Protein AF-F9W272-F1 (afdb_monomer_lite)

pLDDT: mean 87.94, std 14.29, range [34.31, 98.75]

Structure (mmCIF, N/CA/C/O backbone):
data_AF-F9W272-F1
#
_entry.id   AF-F9W272-F1
#
loop_
_atom_site.group_PDB
_atom_site.id
_atom_site.type_symbol
_atom_site.label_atom_id
_atom_site.label_alt_id
_atom_site.label_comp_id
_atom_site.label_asym_id
_atom_site.label_entity_id
_atom_site.label_seq_id
_atom_site.pdbx_PDB_ins_code
_atom_site.Cartn_x
_atom_site.Cartn_y
_atom_site.Cartn_z
_atom_site.occupancy
_atom_site.B_iso_or_equiv
_atom_site.auth_seq_id
_atom_site.auth_comp_id
_atom_site.auth_asym_id
_atom_site.auth_atom_id
_atom_site.pdbx_PDB_model_num
ATOM 1 N N . MET A 1 1 ? 8.371 11.445 -7.265 1.00 34.31 1 MET A N 1
ATOM 2 C CA . MET A 1 1 ? 8.302 12.736 -7.991 1.00 34.31 1 MET A CA 1
ATOM 3 C C . MET A 1 1 ? 8.220 12.412 -9.479 1.00 34.31 1 MET A C 1
ATOM 5 O O . MET A 1 1 ? 9.183 11.875 -10.012 1.00 34.31 1 MET A O 1
ATOM 9 N N . PHE A 1 2 ? 7.056 12.592 -10.111 1.00 38.31 2 PHE A N 1
ATOM 10 C CA . PHE A 1 2 ? 6.838 12.200 -11.509 1.00 38.31 2 PHE A CA 1
ATOM 11 C C . PHE A 1 2 ? 7.696 13.051 -12.452 1.00 38.31 2 PHE A C 1
ATOM 13 O O . PHE A 1 2 ? 7.705 14.276 -12.367 1.00 38.31 2 PHE A O 1
ATOM 20 N N . ARG A 1 3 ? 8.431 12.399 -13.356 1.00 45.31 3 ARG A N 1
ATOM 21 C CA . ARG A 1 3 ? 9.342 13.025 -14.328 1.00 45.31 3 ARG A CA 1
ATOM 22 C C . ARG A 1 3 ? 8.606 13.556 -15.571 1.00 45.31 3 ARG A C 1
ATOM 24 O O . ARG A 1 3 ? 9.087 13.394 -16.686 1.00 45.31 3 ARG A O 1
ATOM 31 N N . GLY A 1 4 ? 7.446 14.194 -15.391 1.00 47.47 4 GLY A N 1
ATOM 32 C CA . GLY A 1 4 ? 6.585 14.651 -16.495 1.00 47.47 4 GLY A CA 1
ATOM 33 C C . GLY A 1 4 ? 7.282 15.590 -17.490 1.00 47.47 4 GLY A C 1
ATOM 34 O O . GLY A 1 4 ? 7.096 15.458 -18.698 1.00 47.47 4 GLY A O 1
ATOM 35 N N . ARG A 1 5 ? 8.197 16.444 -17.006 1.00 52.75 5 ARG A N 1
ATOM 36 C CA . ARG A 1 5 ? 8.919 17.430 -17.834 1.00 52.75 5 ARG A CA 1
ATOM 37 C C . ARG A 1 5 ? 9.742 16.820 -18.969 1.00 52.75 5 ARG A C 1
ATOM 39 O O . ARG A 1 5 ? 9.912 17.459 -20.000 1.00 52.75 5 ARG A O 1
ATOM 46 N N . HIS A 1 6 ? 10.241 15.593 -18.809 1.00 52.00 6 HIS A N 1
ATOM 47 C CA . HIS A 1 6 ? 11.010 14.924 -19.864 1.00 52.00 6 HIS A CA 1
ATOM 48 C C . HIS A 1 6 ? 10.147 14.455 -21.043 1.00 52.00 6 HIS A C 1
ATOM 50 O O . HIS A 1 6 ? 10.686 14.205 -22.116 1.00 52.00 6 HIS A O 1
ATOM 56 N N . TYR A 1 7 ? 8.827 14.388 -20.862 1.00 49.00 7 TYR A N 1
ATOM 57 C CA . TYR A 1 7 ? 7.860 13.985 -21.885 1.00 49.00 7 TYR A CA 1
ATOM 58 C C . TYR A 1 7 ? 7.029 15.165 -22.400 1.00 49.00 7 TYR A C 1
ATOM 60 O O . TYR A 1 7 ? 6.040 14.964 -23.093 1.00 49.00 7 TYR A O 1
ATOM 68 N N . GLY A 1 8 ? 7.408 16.402 -22.055 1.00 46.78 8 GLY A N 1
ATOM 69 C CA . GLY A 1 8 ? 6.640 17.592 -22.429 1.00 46.78 8 GLY A CA 1
ATOM 70 C C . GLY A 1 8 ? 5.306 17.723 -21.690 1.00 46.78 8 GLY A C 1
ATOM 71 O O . GLY A 1 8 ? 4.458 18.508 -22.100 1.00 46.78 8 GLY A O 1
ATOM 72 N N . PHE A 1 9 ? 5.112 16.971 -20.603 1.00 46.28 9 PHE A N 1
ATOM 73 C CA . PHE A 1 9 ? 3.991 17.181 -19.704 1.00 46.28 9 PHE A CA 1
ATOM 74 C C . PHE A 1 9 ? 4.344 18.309 -18.731 1.00 46.28 9 PHE A C 1
ATOM 76 O O . PHE A 1 9 ? 5.098 18.095 -17.776 1.00 46.28 9 PHE A O 1
ATOM 83 N N . ASP A 1 10 ? 3.822 19.507 -18.983 1.00 43.84 10 ASP A N 1
ATOM 84 C CA . ASP A 1 10 ? 3.832 20.588 -17.997 1.00 43.84 10 ASP A CA 1
ATOM 85 C C . ASP A 1 10 ? 2.936 20.228 -16.795 1.00 43.84 10 ASP A C 1
ATOM 87 O O . ASP A 1 10 ? 2.073 19.350 -16.879 1.00 43.84 10 ASP A O 1
ATOM 91 N N . ASP A 1 11 ? 3.131 20.912 -15.660 1.00 44.84 11 ASP A N 1
ATOM 92 C CA . ASP A 1 11 ? 2.411 20.724 -14.382 1.00 44.84 11 ASP A CA 1
ATOM 93 C C . ASP A 1 11 ? 0.877 21.021 -14.472 1.00 44.84 11 ASP A C 1
ATOM 95 O O . ASP A 1 11 ? 0.189 21.147 -13.460 1.00 44.84 11 ASP A O 1
ATOM 99 N N . ASP A 1 12 ? 0.322 21.105 -15.686 1.00 42.78 12 ASP A N 1
ATOM 100 C CA . ASP A 1 12 ? -1.028 21.559 -16.042 1.00 42.78 12 ASP A CA 1
ATOM 101 C C . ASP A 1 12 ? -2.092 20.445 -16.112 1.00 42.78 12 ASP A C 1
ATOM 103 O O . ASP A 1 12 ? -3.241 20.717 -16.452 1.00 42.78 12 ASP A O 1
ATOM 107 N N . TRP A 1 13 ? -1.790 19.206 -15.699 1.00 42.22 13 TRP A N 1
ATOM 108 C CA . TRP A 1 13 ? -2.785 18.112 -15.627 1.00 42.22 13 TRP A CA 1
ATOM 109 C C . TRP A 1 13 ? -3.990 18.405 -14.715 1.00 42.22 13 TRP A C 1
ATOM 111 O O . TRP A 1 13 ? -4.967 17.660 -14.721 1.00 42.22 13 TRP A O 1
ATOM 121 N N . GLN A 1 14 ? -3.931 19.471 -13.910 1.00 44.53 14 GLN A N 1
ATOM 122 C CA . GLN A 1 14 ? -5.052 19.941 -13.094 1.00 44.53 14 GLN A CA 1
ATOM 123 C C . GLN A 1 14 ? -5.952 20.975 -13.794 1.00 44.53 14 GLN A C 1
ATOM 125 O O . GLN A 1 14 ? -6.987 21.327 -13.228 1.00 44.53 14 GLN A O 1
ATOM 130 N N . ARG A 1 15 ? -5.586 21.500 -14.975 1.00 42.69 15 ARG A N 1
ATOM 131 C CA . ARG A 1 15 ? -6.323 22.607 -15.616 1.00 42.69 15 ARG A CA 1
ATOM 132 C C . ARG A 1 15 ? -7.541 22.180 -16.418 1.00 42.69 15 ARG A C 1
ATOM 134 O O . ARG A 1 15 ? -8.512 22.935 -16.462 1.00 42.69 15 ARG A O 1
ATOM 141 N N . ASP A 1 16 ? -7.533 20.985 -16.985 1.00 41.94 16 ASP A N 1
ATOM 142 C CA . ASP A 1 16 ? -8.667 20.528 -17.772 1.00 41.94 16 ASP A CA 1
ATOM 143 C C . ASP A 1 16 ? -9.633 19.804 -16.848 1.00 41.94 16 ASP A C 1
ATOM 145 O O . ASP A 1 16 ? -9.381 18.681 -16.418 1.00 41.94 16 ASP A O 1
ATOM 149 N N . GLY A 1 17 ? -10.730 20.486 -16.510 1.00 43.38 17 GLY A N 1
ATOM 150 C CA . GLY A 1 17 ? -11.831 20.016 -15.668 1.00 43.38 17 GLY A CA 1
ATOM 151 C C . GLY A 1 17 ? -12.596 18.816 -16.233 1.00 43.38 17 GLY A C 1
ATOM 152 O O . GLY A 1 17 ? -13.824 18.830 -16.258 1.00 43.38 17 GLY A O 1
ATOM 153 N N . VAL A 1 18 ? -11.889 17.776 -16.676 1.00 45.47 18 VAL A N 1
ATOM 154 C CA . VAL A 1 18 ? -12.433 16.455 -16.952 1.00 45.47 18 VAL A CA 1
ATOM 155 C C . VAL A 1 18 ? -12.976 15.926 -15.628 1.00 45.47 18 VAL A C 1
ATOM 157 O O . VAL A 1 18 ? -12.209 15.737 -14.678 1.00 45.47 18 VAL A O 1
ATOM 160 N N . PRO A 1 19 ? -14.290 15.688 -15.517 1.00 42.72 19 PRO A N 1
ATOM 161 C CA . PRO A 1 19 ? -14.851 15.094 -14.323 1.00 42.72 19 PRO A CA 1
ATOM 162 C C . PRO A 1 19 ? -14.205 13.721 -14.109 1.00 42.72 19 PRO A C 1
ATOM 164 O O . PRO A 1 19 ? -14.426 12.779 -14.869 1.00 42.72 19 PRO A O 1
ATOM 167 N N . THR A 1 20 ? -13.430 13.580 -13.034 1.00 50.34 20 THR A N 1
ATOM 168 C CA . THR A 1 20 ? -12.871 12.299 -12.559 1.00 50.34 20 THR A CA 1
ATOM 169 C C . THR A 1 20 ? -13.957 11.286 -12.166 1.00 50.34 20 THR A C 1
ATOM 171 O O . THR A 1 20 ? -13.658 10.144 -11.817 1.00 50.34 20 THR A O 1
ATOM 174 N N . THR A 1 21 ? -15.233 11.670 -12.274 1.00 47.09 21 THR A N 1
ATOM 175 C CA . THR A 1 21 ? -16.421 10.875 -11.960 1.00 47.09 21 THR A CA 1
ATOM 176 C C . THR A 1 21 ? -16.602 9.641 -12.843 1.00 47.09 21 THR A C 1
ATOM 178 O O . THR A 1 21 ? -17.367 8.761 -12.464 1.00 47.09 21 THR A O 1
ATOM 181 N N . HIS A 1 22 ? -15.914 9.533 -13.986 1.00 47.19 22 HIS A N 1
ATOM 182 C CA . HIS A 1 22 ? -16.028 8.364 -14.871 1.00 47.19 22 HIS A CA 1
ATOM 183 C C . HIS A 1 22 ? -15.037 7.229 -14.572 1.00 47.19 22 HIS A C 1
ATOM 185 O O . HIS A 1 22 ? -15.248 6.118 -15.048 1.00 47.19 22 HIS A O 1
ATOM 191 N N . ILE A 1 23 ? -13.985 7.473 -13.781 1.00 58.41 23 ILE A N 1
ATOM 192 C CA . ILE A 1 23 ? -12.961 6.450 -13.484 1.00 58.41 23 ILE A CA 1
ATOM 193 C C . ILE A 1 23 ? -13.360 5.601 -12.267 1.00 58.41 23 ILE A C 1
ATOM 195 O O . ILE A 1 23 ? -13.034 4.419 -12.184 1.00 58.41 23 ILE A O 1
ATOM 199 N N . LEU A 1 24 ? -14.101 6.184 -11.321 1.00 64.31 24 LEU A N 1
ATOM 200 C CA . LEU A 1 24 ? -14.473 5.524 -10.073 1.00 64.31 24 LEU A CA 1
ATOM 201 C C . LEU A 1 24 ? -15.890 4.962 -10.171 1.00 64.31 24 LEU A C 1
ATOM 203 O O . LEU A 1 24 ? -16.877 5.691 -10.072 1.00 64.31 24 LEU A O 1
ATOM 207 N N . GLY A 1 25 ? -15.990 3.645 -10.351 1.00 64.81 25 GLY A N 1
ATOM 208 C CA . GLY A 1 25 ? -17.271 2.951 -10.394 1.00 64.81 25 GLY A CA 1
ATOM 209 C C . GLY A 1 25 ? -18.069 3.103 -9.085 1.00 64.81 25 GLY A C 1
ATOM 210 O O . GLY A 1 25 ? -17.495 3.255 -7.997 1.00 64.81 25 GLY A O 1
ATOM 211 N N . PRO A 1 26 ? -19.410 3.006 -9.133 1.00 73.88 26 PRO A N 1
ATOM 212 C CA . PRO A 1 26 ? -20.281 3.113 -7.960 1.00 73.88 26 PRO A CA 1
ATOM 213 C C . PRO A 1 26 ? -20.251 1.845 -7.083 1.00 73.88 26 PRO A C 1
ATOM 215 O O . PRO A 1 26 ? -21.268 1.441 -6.518 1.00 73.88 26 PRO A O 1
ATOM 218 N N . TRP A 1 27 ? -19.101 1.175 -6.965 1.00 81.75 27 TRP A N 1
ATOM 219 C CA . TRP A 1 27 ? -18.991 -0.098 -6.260 1.00 81.75 27 TRP A CA 1
ATOM 220 C C . TRP A 1 27 ? -19.335 0.060 -4.773 1.00 81.75 27 TRP A C 1
ATOM 222 O O . TRP A 1 27 ? -18.814 0.952 -4.103 1.00 81.75 27 TRP A O 1
ATOM 232 N N . PRO A 1 28 ? -20.219 -0.767 -4.205 1.00 85.38 28 PRO A N 1
ATOM 233 C CA . PRO A 1 28 ? -20.619 -0.610 -2.812 1.00 85.38 28 PRO A CA 1
ATOM 234 C C . PRO A 1 28 ? -19.423 -0.809 -1.869 1.00 85.38 28 PRO A C 1
ATOM 236 O O . PRO A 1 28 ? -18.781 -1.857 -1.890 1.00 85.38 28 PRO A O 1
ATOM 239 N N . THR A 1 29 ? -19.163 0.174 -1.006 1.00 93.38 29 THR A N 1
ATOM 240 C CA . THR A 1 29 ? -18.165 0.072 0.069 1.00 93.38 29 THR A CA 1
ATOM 241 C C . THR A 1 29 ? -18.734 -0.712 1.253 1.00 93.38 29 THR A C 1
ATOM 243 O O . THR A 1 29 ? -19.955 -0.858 1.408 1.00 93.38 29 THR A O 1
ATOM 246 N N . ILE A 1 30 ? -17.859 -1.181 2.148 1.00 94.88 30 ILE A N 1
ATOM 247 C CA . ILE A 1 30 ? -18.299 -1.776 3.416 1.00 94.88 30 ILE A CA 1
ATOM 248 C C . ILE A 1 30 ? -19.109 -0.775 4.254 1.00 94.88 30 ILE A C 1
ATOM 250 O O . ILE A 1 30 ? -20.129 -1.145 4.832 1.00 94.88 30 ILE A O 1
ATOM 254 N N . PHE A 1 31 ? -18.727 0.504 4.249 1.00 96.69 31 PHE A N 1
ATOM 255 C CA . PHE A 1 31 ? -19.391 1.542 5.034 1.00 96.69 31 PHE A CA 1
ATOM 256 C C . PHE A 1 31 ? -20.816 1.816 4.547 1.00 96.69 31 PHE A C 1
ATOM 258 O O . PHE A 1 31 ? -21.738 1.867 5.358 1.00 96.69 31 PHE A O 1
ATOM 265 N N . ALA A 1 32 ? -21.032 1.897 3.230 1.00 94.31 32 ALA A N 1
ATOM 266 C CA . ALA A 1 32 ? -22.369 2.052 2.658 1.00 94.31 32 ALA A CA 1
ATOM 267 C C . ALA A 1 32 ? -23.287 0.874 3.029 1.00 94.31 32 ALA A C 1
ATOM 269 O O . ALA A 1 32 ? -24.442 1.078 3.406 1.00 94.31 32 ALA A O 1
ATOM 270 N N . ARG A 1 33 ? -22.759 -0.359 2.997 1.00 94.94 33 ARG A N 1
ATOM 271 C CA . ARG A 1 33 ? -23.501 -1.567 3.400 1.00 94.94 33 ARG A CA 1
ATOM 272 C C . ARG A 1 33 ? -23.842 -1.572 4.894 1.00 94.94 33 ARG A C 1
ATOM 274 O O . ARG A 1 33 ? -24.942 -1.978 5.262 1.00 94.94 33 ARG A O 1
ATOM 281 N N . LEU A 1 34 ? -22.914 -1.140 5.746 1.00 95.75 34 LEU A N 1
ATOM 282 C CA . LEU A 1 34 ? -23.082 -1.102 7.202 1.00 95.75 34 LEU A CA 1
ATOM 283 C C . LEU A 1 34 ? -24.024 0.014 7.660 1.00 95.75 34 LEU A C 1
ATOM 285 O O . LEU A 1 34 ? -24.867 -0.215 8.527 1.00 95.75 34 LEU A O 1
ATOM 289 N N . SER A 1 35 ? -23.945 1.183 7.026 1.00 93.62 35 SER A N 1
ATOM 290 C CA . SER A 1 35 ? -24.848 2.307 7.280 1.00 93.62 35 SER A CA 1
ATOM 291 C C . SER A 1 35 ? -26.311 1.914 7.041 1.00 93.62 35 SER A C 1
ATOM 293 O O . SER A 1 35 ? -27.163 2.142 7.899 1.00 93.62 35 SER A O 1
ATOM 295 N N . GLY A 1 36 ? -26.592 1.176 5.956 1.00 90.81 36 GLY A N 1
ATOM 296 C CA . GLY A 1 36 ? -27.924 0.618 5.681 1.00 90.81 36 GLY A CA 1
ATOM 297 C C . GLY A 1 36 ? -28.439 -0.387 6.726 1.00 90.81 36 GLY A C 1
ATOM 298 O O . GLY A 1 36 ? -29.623 -0.704 6.735 1.00 90.81 36 GLY A O 1
ATOM 299 N N . ARG A 1 37 ? -27.573 -0.873 7.625 1.00 94.88 37 ARG A N 1
ATOM 300 C CA . ARG A 1 37 ? -27.906 -1.776 8.742 1.00 94.88 37 ARG A CA 1
ATOM 301 C C . ARG A 1 37 ? -27.889 -1.074 10.105 1.00 94.88 37 ARG A C 1
ATOM 303 O O . ARG A 1 37 ? -27.941 -1.739 11.135 1.00 94.88 37 ARG A O 1
ATOM 310 N N . GLY A 1 38 ? -27.784 0.256 10.131 1.00 94.31 38 GLY A N 1
ATOM 311 C CA . GLY A 1 38 ? -27.754 1.048 11.363 1.00 94.31 38 GLY A CA 1
ATOM 312 C C . GLY A 1 38 ? -26.426 1.008 12.129 1.00 94.31 38 GLY A C 1
ATOM 313 O O . GLY A 1 38 ? -26.372 1.503 13.258 1.00 94.31 38 GLY A O 1
ATOM 314 N N . VAL A 1 39 ? -25.362 0.454 11.534 1.00 97.06 39 VAL A N 1
ATOM 315 C CA . VAL A 1 39 ? -24.014 0.416 12.121 1.00 97.06 39 VAL A CA 1
ATOM 316 C C . VAL A 1 39 ? -23.319 1.754 11.886 1.00 97.06 39 VAL A C 1
ATOM 318 O O . VAL A 1 39 ? -23.214 2.228 10.753 1.00 97.06 39 VAL A O 1
ATOM 321 N N . VAL A 1 40 ? -22.807 2.358 12.956 1.00 97.31 40 VAL A N 1
ATOM 322 C CA . VAL A 1 40 ? -22.013 3.589 12.868 1.00 97.31 40 VAL A CA 1
ATOM 323 C C . VAL A 1 40 ? -20.623 3.235 12.349 1.00 97.31 40 VAL A C 1
ATOM 325 O O . VAL A 1 40 ? -19.981 2.335 12.872 1.00 97.31 40 VAL A O 1
ATOM 328 N N . SER A 1 41 ? -20.129 3.932 11.330 1.00 98.00 41 SER A N 1
ATOM 329 C CA . SER A 1 41 ? -18.754 3.743 10.841 1.00 98.00 41 SER A CA 1
ATOM 330 C C . SER A 1 41 ? -17.908 4.976 11.141 1.00 98.00 41 SER A C 1
ATOM 332 O O . SER A 1 41 ? -18.278 6.085 10.749 1.00 98.00 41 SER A O 1
ATOM 334 N N . ARG A 1 42 ? -16.781 4.791 11.833 1.00 97.94 42 ARG A N 1
ATOM 335 C CA . ARG A 1 42 ? -15.783 5.827 12.133 1.00 97.94 42 ARG A CA 1
ATOM 336 C C . ARG A 1 42 ? -14.490 5.483 11.398 1.00 97.94 42 ARG A C 1
ATOM 338 O O . ARG A 1 42 ? -13.870 4.472 11.706 1.00 97.94 42 ARG A O 1
ATOM 345 N N . VAL A 1 43 ? -14.113 6.305 10.428 1.00 98.00 43 VAL A N 1
ATOM 346 C CA . VAL A 1 43 ? -13.001 6.055 9.505 1.00 98.00 43 VAL A CA 1
ATOM 347 C C . VAL A 1 43 ? -11.899 7.069 9.779 1.00 98.00 43 VAL A C 1
ATOM 349 O O . VAL A 1 43 ? -12.104 8.262 9.569 1.00 98.00 43 VAL A O 1
ATOM 352 N N . HIS A 1 44 ? -10.744 6.610 10.250 1.00 97.25 44 HIS A N 1
ATOM 353 C CA . HIS A 1 44 ? -9.542 7.426 10.422 1.00 97.25 44 HIS A CA 1
ATOM 354 C C . HIS A 1 44 ? -8.695 7.333 9.162 1.00 97.25 44 HIS A C 1
ATOM 356 O O . HIS A 1 44 ? -8.253 6.244 8.793 1.00 97.25 44 HIS A O 1
ATOM 362 N N . LEU A 1 45 ? -8.499 8.470 8.492 1.00 92.94 45 LEU A N 1
ATOM 363 C CA . LEU A 1 45 ? -7.859 8.495 7.176 1.00 92.94 45 LEU A CA 1
ATOM 364 C C . LEU A 1 45 ? -6.353 8.222 7.226 1.00 92.94 45 LEU A C 1
ATOM 366 O O . LEU A 1 45 ? -5.814 7.682 6.268 1.00 92.94 45 LEU A O 1
ATOM 370 N N . GLY A 1 46 ? -5.659 8.603 8.302 1.00 90.62 46 GLY A N 1
ATOM 371 C CA . GLY A 1 46 ? -4.197 8.532 8.318 1.00 90.62 46 GLY A CA 1
ATOM 372 C C . GLY A 1 46 ? -3.592 9.281 7.121 1.00 90.62 46 GLY A C 1
ATOM 373 O O . GLY A 1 46 ? -4.016 10.384 6.783 1.00 90.62 46 GLY A O 1
ATOM 374 N N . ASP A 1 47 ? -2.633 8.665 6.446 1.00 90.81 47 ASP A N 1
ATOM 375 C CA . ASP A 1 47 ? -1.991 9.136 5.214 1.00 90.81 47 ASP A CA 1
ATOM 376 C C . ASP A 1 47 ? -2.892 9.126 3.970 1.00 90.81 47 ASP A C 1
ATOM 378 O O . ASP A 1 47 ? -2.602 9.859 3.024 1.00 90.81 47 ASP A O 1
ATOM 382 N N . ILE A 1 48 ? -4.025 8.414 3.969 1.00 91.00 48 ILE A N 1
ATOM 383 C CA . ILE A 1 48 ? -5.011 8.490 2.870 1.00 91.00 48 ILE A CA 1
ATOM 384 C C . ILE A 1 48 ? -5.559 9.913 2.736 1.00 91.00 48 ILE A C 1
ATOM 386 O O . ILE A 1 48 ? -5.964 10.328 1.653 1.00 91.00 48 ILE A O 1
ATOM 390 N N . SER A 1 49 ? -5.480 10.730 3.794 1.00 89.75 49 SER A N 1
ATOM 391 C CA . SER A 1 49 ? -5.808 12.156 3.710 1.00 89.75 49 SER A CA 1
ATOM 392 C C . SER A 1 49 ? -4.918 12.935 2.727 1.00 89.75 49 SER A C 1
ATOM 394 O O . SER A 1 49 ? -5.204 14.096 2.450 1.00 89.75 49 SER A O 1
ATOM 396 N N . THR A 1 50 ? -3.811 12.350 2.257 1.00 89.19 50 THR A N 1
ATOM 397 C CA . THR A 1 50 ? -2.919 12.945 1.249 1.00 89.19 50 THR A CA 1
ATOM 398 C C . THR A 1 50 ? -3.311 12.594 -0.188 1.00 89.19 50 THR A C 1
ATOM 400 O O . THR A 1 50 ? -2.804 13.218 -1.121 1.00 89.19 50 THR A O 1
ATOM 403 N N . MET A 1 51 ? -4.225 11.637 -0.384 1.00 86.88 51 MET A N 1
ATOM 404 C CA . MET A 1 51 ? -4.732 11.263 -1.704 1.00 86.88 51 MET A CA 1
ATOM 405 C C . MET A 1 51 ? -5.702 12.324 -2.257 1.00 86.88 51 MET A C 1
ATOM 407 O O . MET A 1 51 ? -6.361 13.026 -1.483 1.00 86.88 51 MET A O 1
ATOM 411 N N . PRO A 1 52 ? -5.843 12.442 -3.593 1.00 82.44 52 PRO A N 1
ATOM 412 C CA . PRO A 1 52 ? -6.824 13.338 -4.200 1.00 82.44 52 PRO A CA 1
ATOM 413 C C . PRO A 1 52 ? -8.256 13.035 -3.735 1.00 82.44 52 PRO A C 1
ATOM 415 O O . PRO A 1 52 ? -8.644 11.872 -3.621 1.00 82.44 52 PRO A O 1
ATOM 418 N N . GLY A 1 53 ? -9.061 14.088 -3.548 1.00 82.81 53 GLY A N 1
ATOM 419 C CA . GLY A 1 53 ? -10.385 14.006 -2.916 1.00 82.81 53 GLY A CA 1
ATOM 420 C C . GLY A 1 53 ? -11.311 12.937 -3.499 1.00 82.81 53 GLY A C 1
ATOM 421 O O . GLY A 1 53 ? -11.877 12.162 -2.742 1.00 82.81 53 GLY A O 1
ATOM 422 N N . ALA A 1 54 ? -11.381 12.802 -4.828 1.00 87.06 54 ALA A N 1
ATOM 423 C CA . ALA A 1 54 ? -12.260 11.821 -5.472 1.00 87.06 54 ALA A CA 1
ATOM 424 C C . ALA A 1 54 ? -11.974 10.362 -5.054 1.00 87.06 54 ALA A C 1
ATOM 426 O O . ALA A 1 54 ? -12.908 9.578 -4.877 1.00 87.06 54 ALA A O 1
ATOM 427 N N . TRP A 1 55 ? -10.701 9.996 -4.861 1.00 86.56 55 TRP A N 1
ATOM 428 C CA . TRP A 1 55 ? -10.311 8.651 -4.423 1.00 86.56 55 TRP A CA 1
ATOM 429 C C . TRP A 1 55 ? -10.667 8.415 -2.960 1.00 86.56 55 TRP A C 1
ATOM 431 O O . TRP A 1 55 ? -11.276 7.396 -2.626 1.00 86.56 55 TRP A O 1
ATOM 441 N N . THR A 1 56 ? -10.346 9.383 -2.102 1.00 90.31 56 THR A N 1
ATOM 442 C CA . THR A 1 56 ? -10.695 9.337 -0.680 1.00 90.31 56 THR A CA 1
ATOM 443 C C . THR A 1 56 ? -12.209 9.252 -0.499 1.00 90.31 56 THR A C 1
ATOM 445 O O . THR A 1 56 ? -12.686 8.383 0.229 1.00 90.31 56 THR A O 1
ATOM 448 N N . ASP A 1 57 ? -12.975 10.069 -1.224 1.00 90.12 57 ASP A N 1
ATOM 449 C CA . ASP A 1 57 ? -14.440 10.081 -1.199 1.00 90.12 57 ASP A CA 1
ATOM 450 C C . ASP A 1 57 ? -15.028 8.738 -1.639 1.00 90.12 57 ASP A C 1
ATOM 452 O O . ASP A 1 57 ? -15.959 8.226 -1.011 1.00 90.12 57 ASP A O 1
ATOM 456 N N . ALA A 1 58 ? -14.477 8.129 -2.694 1.00 90.38 58 ALA A N 1
ATOM 457 C CA . ALA A 1 58 ? -14.908 6.812 -3.146 1.00 90.38 58 ALA A CA 1
ATOM 458 C C . ALA A 1 58 ? -14.621 5.719 -2.109 1.00 90.38 58 ALA A C 1
ATOM 460 O O . ALA A 1 58 ? -15.489 4.874 -1.874 1.00 90.38 58 ALA A O 1
ATOM 461 N N . LEU A 1 59 ? -13.452 5.757 -1.462 1.00 91.38 59 LEU A N 1
ATOM 462 C CA . LEU A 1 59 ? -13.050 4.788 -0.443 1.00 91.38 59 LEU A CA 1
ATOM 463 C C . LEU A 1 59 ? -13.950 4.854 0.796 1.00 91.38 59 LEU A C 1
ATOM 465 O O . LEU A 1 59 ? -14.394 3.823 1.305 1.00 91.38 59 LEU A O 1
ATOM 469 N N . VAL A 1 60 ? -14.240 6.064 1.280 1.00 94.12 60 VAL A N 1
ATOM 470 C CA . VAL A 1 60 ? -14.961 6.275 2.548 1.00 94.12 60 VAL A CA 1
ATOM 471 C C . VAL A 1 60 ? -16.461 6.479 2.372 1.00 94.12 60 VAL A C 1
ATOM 473 O O . VAL A 1 60 ? -17.176 6.703 3.352 1.00 94.12 60 VAL A O 1
ATOM 476 N N . ARG A 1 61 ? -16.968 6.377 1.139 1.00 93.81 61 ARG A N 1
ATOM 477 C CA . ARG A 1 61 ? -18.389 6.541 0.815 1.00 93.81 61 ARG A CA 1
ATOM 478 C C . ARG A 1 61 ? -19.263 5.732 1.771 1.00 93.81 61 ARG A C 1
ATOM 480 O O . ARG A 1 61 ? -19.093 4.525 1.902 1.00 93.81 61 ARG A O 1
ATOM 487 N N . GLY A 1 62 ? -20.231 6.389 2.407 1.00 94.69 62 GLY A N 1
ATOM 488 C CA . GLY A 1 62 ? -21.161 5.764 3.353 1.00 94.69 62 GLY A CA 1
ATOM 489 C C . GLY A 1 62 ? -20.670 5.689 4.804 1.00 94.69 62 GLY A C 1
ATOM 490 O O . GLY A 1 62 ? -21.425 5.231 5.660 1.00 94.69 62 GLY A O 1
ATOM 491 N N . ALA A 1 63 ? -19.452 6.146 5.110 1.00 96.62 63 ALA A N 1
ATOM 492 C CA . ALA A 1 63 ? -18.991 6.292 6.487 1.00 96.62 63 ALA A CA 1
ATOM 493 C C . ALA A 1 63 ? -19.812 7.349 7.244 1.00 96.62 63 ALA A C 1
ATOM 495 O O . ALA A 1 63 ? -20.141 8.401 6.704 1.00 96.62 63 ALA A O 1
ATOM 496 N N . THR A 1 64 ? -20.123 7.087 8.517 1.00 96.69 64 THR A N 1
ATOM 497 C CA . THR A 1 64 ? -20.865 8.033 9.370 1.00 96.69 64 THR A CA 1
ATOM 498 C C . THR A 1 64 ? -19.980 9.189 9.827 1.00 96.69 64 THR A C 1
ATOM 500 O O . THR A 1 64 ? -20.428 10.327 9.929 1.00 96.69 64 THR A O 1
ATOM 503 N N . HIS A 1 65 ? -18.715 8.891 10.120 1.00 96.81 65 HIS A N 1
ATOM 504 C CA . HIS A 1 65 ? -17.723 9.865 10.545 1.00 96.81 65 HIS A CA 1
ATOM 505 C C . HIS A 1 65 ? -16.403 9.598 9.829 1.00 96.81 65 HIS A C 1
ATOM 507 O O . HIS A 1 65 ? -15.821 8.528 9.997 1.00 96.81 65 HIS A O 1
ATOM 513 N N . VAL A 1 66 ? -15.917 10.592 9.091 1.00 96.50 66 VAL A N 1
ATOM 514 C CA . VAL A 1 66 ? -14.569 10.605 8.514 1.00 96.50 66 VAL A CA 1
ATOM 515 C C . VAL A 1 66 ? -13.705 11.516 9.379 1.00 96.50 66 VAL A C 1
ATOM 517 O O . VAL A 1 66 ? -14.042 12.679 9.598 1.00 96.50 66 VAL A O 1
ATOM 520 N N . ILE A 1 67 ? -12.633 10.963 9.937 1.00 96.25 67 ILE A N 1
ATOM 521 C CA . ILE A 1 67 ? -11.783 11.598 10.941 1.00 96.25 67 ILE A CA 1
ATOM 522 C C . ILE A 1 67 ? -10.439 11.922 10.291 1.00 96.25 67 ILE A C 1
ATOM 524 O O . ILE A 1 67 ? -9.770 11.049 9.736 1.00 96.25 67 ILE A O 1
ATOM 528 N N . GLN A 1 68 ? -10.074 13.202 10.350 1.00 94.00 68 GLN A N 1
ATOM 529 C CA . GLN A 1 68 ? -8.799 13.702 9.845 1.00 94.00 68 GLN A CA 1
ATOM 530 C C . GLN A 1 68 ? -7.656 13.312 10.791 1.00 94.00 68 GLN A C 1
ATOM 532 O O . GLN A 1 68 ? -7.868 13.306 12.009 1.00 94.00 68 GLN A O 1
ATOM 537 N N . PRO A 1 69 ? -6.458 13.015 10.260 1.00 92.12 69 PRO A N 1
ATOM 538 C CA . PRO A 1 69 ? -5.325 12.618 11.083 1.00 92.12 69 PRO A CA 1
ATOM 539 C C . PRO A 1 69 ? -4.881 13.765 11.996 1.00 92.12 69 PRO A C 1
ATOM 541 O O . PRO A 1 69 ? -4.871 14.935 11.603 1.00 92.12 69 PRO A O 1
ATOM 544 N N . ARG A 1 70 ? -4.457 13.430 13.219 1.00 91.88 70 ARG A N 1
ATOM 545 C CA . ARG A 1 70 ? -3.928 14.417 14.183 1.00 91.88 70 ARG A CA 1
ATOM 546 C C . ARG A 1 70 ? -2.633 15.085 13.727 1.00 91.88 70 ARG A C 1
ATOM 548 O O . ARG A 1 70 ? -2.363 16.224 14.104 1.00 91.88 70 ARG A O 1
ATOM 555 N N . TYR A 1 71 ? -1.835 14.379 12.935 1.00 92.06 71 TYR A N 1
ATOM 556 C CA . TYR A 1 71 ? -0.573 14.867 12.395 1.00 92.06 71 TYR A CA 1
ATOM 557 C C . TYR A 1 71 ? -0.594 14.833 10.872 1.00 92.06 71 TYR A C 1
ATOM 559 O O . TYR A 1 71 ? -1.203 13.961 10.258 1.00 92.06 71 TYR A O 1
ATOM 567 N N . ARG A 1 72 ? 0.132 15.765 10.249 1.00 91.56 72 ARG A N 1
ATOM 568 C CA . ARG A 1 72 ? 0.412 15.691 8.813 1.00 91.56 72 ARG A CA 1
ATOM 569 C C . ARG A 1 72 ? 1.314 14.489 8.544 1.00 91.56 72 ARG A C 1
ATOM 571 O O . ARG A 1 72 ? 2.343 14.352 9.202 1.00 91.56 72 ARG A O 1
ATOM 578 N N . TRP A 1 73 ? 0.968 13.674 7.548 1.00 89.88 73 TRP A N 1
ATOM 579 C CA . TRP A 1 73 ? 1.721 12.460 7.211 1.00 89.88 73 TRP A CA 1
ATOM 580 C C . TRP A 1 73 ? 3.217 12.717 6.988 1.00 89.88 73 TRP A C 1
ATOM 582 O O . TRP A 1 73 ? 4.059 12.023 7.551 1.00 89.88 73 TRP A O 1
ATOM 592 N N . SER A 1 74 ? 3.557 13.792 6.270 1.00 89.19 74 SER A N 1
ATOM 593 C CA . SER A 1 74 ? 4.946 14.183 5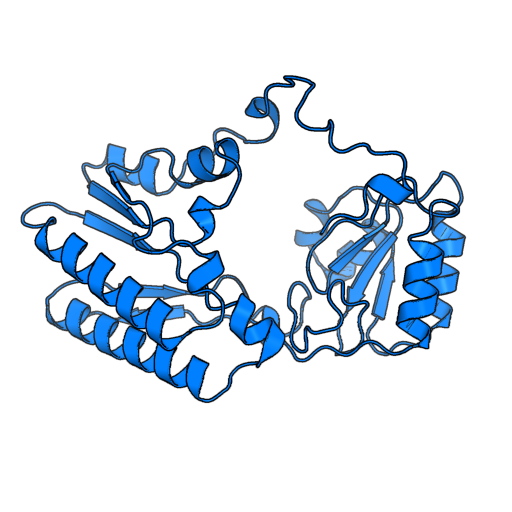.994 1.00 89.19 74 SER A CA 1
ATOM 594 C C . SER A 1 74 ? 5.810 14.421 7.238 1.00 89.19 74 SER A C 1
ATOM 596 O O . SER A 1 74 ? 7.030 14.425 7.125 1.00 89.19 74 SER A O 1
ATOM 598 N N . VAL A 1 75 ? 5.201 14.624 8.411 1.00 91.50 75 VAL A N 1
ATOM 599 C CA . VAL A 1 75 ? 5.907 14.822 9.685 1.00 91.50 75 VAL A CA 1
ATOM 600 C C . VAL A 1 75 ? 6.218 13.494 10.373 1.00 91.50 75 VAL A C 1
ATOM 602 O O . VAL A 1 75 ? 7.209 13.403 11.090 1.00 91.50 75 VAL A O 1
ATOM 605 N N . ILE A 1 76 ? 5.372 12.477 10.192 1.00 93.75 76 ILE A N 1
ATOM 606 C CA . ILE A 1 76 ? 5.417 11.251 11.002 1.00 93.75 76 ILE A CA 1
ATOM 607 C C . ILE A 1 76 ? 5.801 9.998 10.217 1.00 93.75 76 ILE A C 1
ATOM 609 O O . ILE A 1 76 ? 6.051 8.979 10.851 1.00 93.75 76 ILE A O 1
ATOM 613 N N . ARG A 1 77 ? 5.854 10.059 8.878 1.00 91.62 77 ARG A N 1
ATOM 614 C CA . ARG A 1 77 ? 6.032 8.894 7.988 1.00 91.62 77 ARG A CA 1
ATOM 615 C C . ARG A 1 77 ? 7.244 8.008 8.300 1.00 91.62 77 ARG A C 1
ATOM 617 O O . ARG A 1 77 ? 7.175 6.800 8.121 1.00 91.62 77 ARG A O 1
ATOM 624 N N . ASP A 1 78 ? 8.300 8.600 8.855 1.00 91.62 78 ASP A N 1
ATOM 625 C CA . ASP A 1 78 ? 9.551 7.914 9.211 1.00 91.62 78 ASP A CA 1
ATOM 626 C C . ASP A 1 78 ? 9.653 7.618 10.725 1.00 91.62 78 ASP A C 1
ATOM 628 O O . ASP A 1 78 ? 10.722 7.303 11.249 1.00 91.62 78 ASP A O 1
ATOM 632 N N . ALA A 1 79 ? 8.547 7.746 11.470 1.00 96.06 79 ALA A N 1
ATOM 633 C CA . ALA A 1 79 ? 8.499 7.603 12.925 1.00 96.06 79 ALA A CA 1
ATOM 634 C C . ALA A 1 79 ? 7.489 6.522 13.373 1.00 96.06 79 ALA A C 1
ATOM 636 O O . ALA A 1 79 ? 6.441 6.854 13.943 1.00 96.06 79 ALA A O 1
ATOM 637 N N . PRO A 1 80 ? 7.807 5.217 13.217 1.00 97.50 80 PRO A N 1
ATOM 638 C CA . PRO A 1 80 ? 6.902 4.108 13.549 1.00 97.50 80 PRO A CA 1
ATOM 639 C C . PRO A 1 80 ? 6.281 4.184 14.948 1.00 97.50 80 PRO A C 1
ATOM 641 O O . PRO A 1 80 ? 5.095 3.910 15.131 1.00 97.50 80 PRO A O 1
ATOM 644 N N . ALA A 1 81 ? 7.063 4.589 15.953 1.00 97.44 81 ALA A N 1
ATOM 645 C CA . ALA A 1 81 ? 6.576 4.721 17.324 1.00 97.44 81 ALA A CA 1
ATOM 646 C C . ALA A 1 81 ? 5.497 5.811 17.472 1.00 97.44 81 ALA A C 1
ATOM 648 O O . ALA A 1 81 ? 4.533 5.620 18.215 1.00 97.44 81 ALA A O 1
ATOM 649 N N . LEU A 1 82 ? 5.639 6.932 16.754 1.00 97.19 82 LEU A N 1
ATOM 650 C CA . LEU A 1 82 ? 4.667 8.027 16.757 1.00 97.19 82 LEU A CA 1
ATOM 651 C C . LEU A 1 82 ? 3.402 7.658 15.972 1.00 97.19 82 LEU A C 1
ATOM 653 O O . LEU A 1 82 ? 2.296 7.981 16.405 1.00 97.19 82 LEU A O 1
ATOM 657 N N . ILE A 1 83 ? 3.550 6.932 14.861 1.00 97.38 83 ILE A N 1
ATOM 658 C CA . ILE A 1 83 ? 2.422 6.383 14.095 1.00 97.38 83 ILE A CA 1
ATOM 659 C C . ILE A 1 83 ? 1.601 5.438 14.981 1.00 97.38 83 ILE A C 1
ATOM 661 O O . ILE A 1 83 ? 0.384 5.598 15.104 1.00 97.38 83 ILE A O 1
ATOM 665 N N . ALA A 1 84 ? 2.263 4.502 15.670 1.00 98.00 84 ALA A N 1
ATOM 666 C CA . ALA A 1 84 ? 1.605 3.565 16.574 1.00 98.00 84 ALA A CA 1
ATOM 667 C C . ALA A 1 84 ? 0.893 4.274 17.735 1.00 98.00 84 ALA A C 1
ATOM 669 O O . ALA A 1 84 ? -0.273 3.987 18.000 1.00 98.00 84 ALA A O 1
ATOM 670 N N . SER A 1 85 ? 1.552 5.209 18.428 1.00 97.88 85 SER A N 1
ATOM 671 C CA . SER A 1 85 ? 0.937 5.907 19.566 1.00 97.88 85 SER A CA 1
ATOM 672 C C . SER A 1 85 ? -0.255 6.773 19.148 1.00 97.88 85 SER A C 1
ATOM 674 O O . SER A 1 85 ? -1.268 6.792 19.850 1.00 97.88 85 SER A O 1
ATOM 676 N N . THR A 1 86 ? -0.176 7.422 17.984 1.00 96.94 86 THR A N 1
ATOM 677 C CA . THR A 1 86 ? -1.275 8.216 17.412 1.00 96.94 86 THR A CA 1
ATOM 678 C C . THR A 1 86 ? -2.465 7.329 17.063 1.00 96.94 86 THR A C 1
ATOM 680 O O . THR A 1 86 ? -3.570 7.596 17.531 1.00 96.94 86 THR A O 1
ATOM 683 N N . THR A 1 87 ? -2.219 6.230 16.342 1.00 96.94 87 THR A N 1
ATOM 684 C CA . THR A 1 87 ? -3.234 5.226 15.979 1.00 96.94 87 THR A CA 1
ATOM 685 C C . THR A 1 87 ? -3.981 4.730 17.216 1.00 96.94 87 THR A C 1
ATOM 687 O O . THR A 1 87 ? -5.210 4.721 17.258 1.00 96.94 87 THR A O 1
ATOM 690 N N . ILE A 1 88 ? -3.238 4.347 18.260 1.00 98.31 88 ILE A N 1
ATOM 691 C CA . ILE A 1 88 ? -3.815 3.844 19.512 1.00 98.31 88 ILE A CA 1
ATOM 692 C C . ILE A 1 88 ? -4.712 4.908 20.152 1.00 98.31 88 ILE A C 1
ATOM 694 O O . ILE A 1 88 ? -5.845 4.611 20.526 1.00 98.31 88 ILE A O 1
ATOM 698 N N . ALA A 1 89 ? -4.241 6.154 20.237 1.00 97.75 89 ALA A N 1
ATOM 699 C CA . ALA A 1 89 ? -4.999 7.238 20.851 1.00 97.75 89 ALA A CA 1
ATOM 700 C C . ALA A 1 89 ? -6.272 7.612 20.063 1.00 97.75 89 ALA A C 1
ATOM 702 O O . ALA A 1 89 ? -7.284 7.974 20.665 1.00 97.75 89 ALA A O 1
ATOM 703 N N . GLU A 1 90 ? -6.237 7.528 18.733 1.00 96.88 90 GLU A N 1
ATOM 704 C CA . GLU A 1 90 ? -7.375 7.795 17.842 1.00 96.88 90 GLU A CA 1
ATOM 705 C C . GLU A 1 90 ? -8.463 6.711 17.935 1.00 96.88 90 GLU A C 1
ATOM 707 O O . GLU A 1 90 ? -9.666 7.018 17.967 1.00 96.88 90 GLU A O 1
ATOM 712 N N . VAL A 1 91 ? -8.052 5.445 18.050 1.00 97.44 91 VAL A N 1
ATOM 713 C CA . VAL A 1 91 ? -8.966 4.325 18.310 1.00 97.44 91 VAL A CA 1
ATOM 714 C C . VAL A 1 91 ? -9.559 4.427 19.714 1.00 97.44 91 VAL A C 1
ATOM 716 O O . VAL A 1 91 ? -10.778 4.340 19.852 1.00 97.44 91 VAL A O 1
ATOM 719 N N . ASP A 1 92 ? -8.747 4.703 20.738 1.00 97.81 92 ASP A N 1
ATOM 720 C CA . ASP A 1 92 ? -9.212 4.898 22.117 1.00 97.81 92 ASP A CA 1
ATOM 721 C C . ASP A 1 92 ? -10.282 6.005 22.211 1.00 97.81 92 ASP A C 1
ATOM 723 O O . ASP A 1 92 ? -11.318 5.836 22.860 1.00 97.81 92 ASP A O 1
ATOM 727 N N . ASP A 1 93 ? -10.067 7.135 21.531 1.00 97.06 93 ASP A N 1
ATOM 728 C CA . ASP A 1 93 ? -11.052 8.218 21.422 1.00 97.06 93 ASP A CA 1
ATOM 729 C C . ASP A 1 93 ? -12.348 7.767 20.745 1.00 97.06 93 ASP A C 1
ATOM 731 O O . ASP A 1 93 ? -13.445 8.162 21.150 1.00 97.06 93 ASP A O 1
ATOM 735 N N . SER A 1 94 ? -12.233 6.955 19.698 1.00 97.19 94 SER A N 1
ATOM 736 C CA . SER A 1 94 ? -13.385 6.473 18.940 1.00 97.19 94 SER A CA 1
ATOM 737 C C . SER A 1 94 ? -14.199 5.464 19.730 1.00 97.19 94 SER A C 1
ATOM 739 O O . SER A 1 94 ? -15.423 5.580 19.750 1.00 97.19 94 SER A O 1
ATOM 741 N N . LEU A 1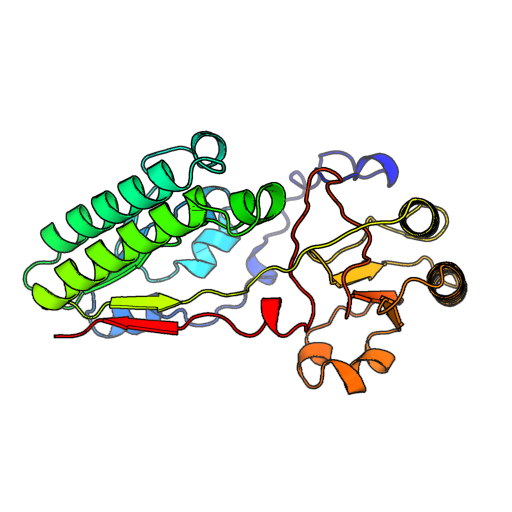 95 ? -13.549 4.549 20.449 1.00 96.50 95 LEU A N 1
ATOM 742 C CA . LEU A 1 95 ? -14.209 3.601 21.344 1.00 96.50 95 LEU A CA 1
ATOM 743 C C . LEU A 1 95 ? -15.021 4.331 22.420 1.00 96.50 95 LEU A C 1
ATOM 745 O O . LEU A 1 95 ? -16.205 4.042 22.588 1.00 96.50 95 LEU A O 1
ATOM 749 N N . ARG A 1 96 ? -14.449 5.362 23.062 1.00 95.56 96 ARG A N 1
ATOM 750 C CA . ARG A 1 96 ? -15.172 6.190 24.051 1.00 95.56 96 ARG A CA 1
ATOM 751 C C . ARG A 1 96 ? -16.426 6.862 23.486 1.00 95.56 96 ARG A C 1
ATOM 753 O O . ARG A 1 96 ? -17.392 7.062 24.213 1.00 95.56 96 ARG A O 1
ATOM 760 N N . ARG A 1 97 ? -16.426 7.211 22.197 1.00 94.12 97 ARG A N 1
ATOM 761 C CA . ARG A 1 97 ? -17.552 7.870 21.508 1.00 94.12 97 ARG A CA 1
ATOM 762 C C . ARG A 1 97 ? -18.581 6.894 20.926 1.00 94.12 97 ARG A C 1
ATOM 764 O O . ARG A 1 97 ? -19.564 7.350 20.350 1.00 94.12 97 ARG A O 1
ATOM 771 N N . SER A 1 98 ? -18.357 5.586 21.039 1.00 92.06 98 SER A N 1
ATOM 772 C CA . SER A 1 98 ? -19.149 4.545 20.360 1.00 92.06 98 SER A CA 1
ATOM 773 C C . SER A 1 98 ? -20.108 3.789 21.289 1.00 92.06 98 SER A C 1
ATOM 775 O O . SER A 1 98 ? -20.626 2.733 20.936 1.00 92.06 98 SER A O 1
ATOM 777 N N . VAL A 1 99 ? -20.357 4.312 22.492 1.00 83.69 99 VAL A N 1
ATOM 778 C CA . VAL A 1 99 ? -21.185 3.648 23.508 1.00 83.69 99 VAL A CA 1
ATOM 779 C C . VAL A 1 99 ? -22.637 3.500 23.036 1.00 83.69 99 VAL A C 1
ATOM 781 O O . VAL A 1 99 ? -23.250 4.450 22.552 1.00 83.69 99 VAL A O 1
ATOM 784 N N . GLY A 1 100 ? -23.199 2.300 23.213 1.00 86.12 100 GLY A N 1
ATOM 785 C CA . GLY A 1 100 ? -24.625 2.025 23.007 1.00 86.12 100 GLY A CA 1
ATOM 786 C C . GLY A 1 100 ? -25.059 1.803 21.556 1.00 86.12 100 GLY A C 1
ATOM 787 O O . GLY A 1 100 ? -26.257 1.686 21.305 1.00 86.12 100 GLY A O 1
ATOM 788 N N . ARG A 1 101 ? -24.129 1.735 20.591 1.00 88.25 101 ARG A N 1
ATOM 789 C CA . ARG A 1 101 ? -24.446 1.456 19.180 1.00 88.25 101 ARG A CA 1
ATOM 790 C C . ARG A 1 101 ? -23.421 0.513 18.545 1.00 88.25 101 ARG A C 1
ATOM 792 O O . ARG A 1 101 ? -22.224 0.711 18.757 1.00 88.25 101 ARG A O 1
ATOM 799 N N . PRO A 1 102 ? -23.850 -0.453 17.709 1.00 94.94 102 PRO A N 1
ATOM 800 C CA . PRO A 1 102 ? -22.929 -1.215 16.873 1.00 94.94 102 PRO A CA 1
ATOM 801 C C . PRO A 1 102 ? -22.072 -0.262 16.037 1.00 94.94 102 PRO A C 1
ATOM 803 O O . PRO A 1 102 ? -22.611 0.583 15.314 1.00 94.94 102 PRO A O 1
ATOM 806 N N . THR A 1 103 ? -20.751 -0.374 16.163 1.00 97.62 103 THR A N 1
ATOM 807 C CA . THR A 1 103 ? -19.812 0.558 15.536 1.00 97.62 103 THR A CA 1
ATOM 808 C C . THR A 1 103 ? -18.652 -0.185 14.884 1.00 97.62 103 THR A C 1
ATOM 810 O O . THR A 1 103 ? -18.019 -1.019 15.523 1.00 97.62 103 THR A O 1
ATOM 813 N N . LEU A 1 104 ? -18.347 0.159 13.632 1.00 98.00 104 LEU A N 1
ATOM 814 C CA . LEU A 1 104 ? -17.087 -0.171 12.974 1.00 98.00 104 LEU A CA 1
ATOM 815 C C . LEU A 1 104 ? -16.122 1.006 13.139 1.00 98.00 104 LEU A C 1
ATOM 817 O O . LEU A 1 104 ? -16.431 2.126 12.727 1.00 98.00 104 LEU A O 1
ATOM 821 N N . ILE A 1 105 ? -14.942 0.745 13.697 1.00 98.25 105 ILE A N 1
ATOM 822 C CA . ILE A 1 105 ? -13.812 1.675 13.655 1.00 98.25 105 ILE A CA 1
ATOM 823 C C . ILE A 1 105 ? -12.829 1.132 12.626 1.00 98.25 105 ILE A C 1
ATOM 825 O O . ILE A 1 105 ? -12.321 0.026 12.781 1.00 98.25 105 ILE A O 1
ATOM 829 N N . TRP A 1 106 ? -12.582 1.902 11.574 1.00 98.00 106 TRP A N 1
ATOM 830 C CA . TRP A 1 106 ? -11.594 1.585 10.552 1.00 98.00 106 TRP A CA 1
ATOM 831 C C . TRP A 1 106 ? -10.478 2.619 10.614 1.00 98.00 106 TRP A C 1
ATOM 833 O O . TRP A 1 106 ? -10.749 3.818 10.695 1.00 98.00 106 TRP A O 1
ATOM 843 N N . ILE A 1 107 ? -9.233 2.161 10.602 1.00 96.62 107 ILE A N 1
ATOM 844 C CA . ILE A 1 107 ? -8.057 3.022 10.641 1.00 96.62 107 ILE A CA 1
ATOM 845 C C . ILE A 1 107 ? -7.013 2.481 9.679 1.00 96.62 107 ILE A C 1
ATOM 847 O O . ILE A 1 107 ? -6.700 1.291 9.706 1.00 96.62 107 ILE A O 1
ATOM 851 N N . HIS A 1 108 ? -6.486 3.361 8.835 1.00 94.06 108 HIS A N 1
ATOM 852 C CA . HIS A 1 108 ? -5.328 3.052 8.015 1.00 94.06 108 HIS A CA 1
ATOM 853 C C . HIS A 1 108 ? -4.048 3.365 8.793 1.00 94.06 108 HIS A C 1
ATOM 855 O O . HIS A 1 108 ? -3.886 4.468 9.317 1.00 94.06 108 HIS A O 1
ATOM 861 N N . VAL A 1 109 ? -3.152 2.382 8.894 1.00 94.88 109 VAL A N 1
ATOM 862 C CA . VAL A 1 109 ? -1.885 2.498 9.624 1.00 94.88 109 VAL A CA 1
ATOM 863 C C . VAL A 1 109 ? -0.747 2.279 8.641 1.00 94.88 109 VAL A C 1
ATOM 865 O O . VAL A 1 109 ? -0.335 1.146 8.403 1.00 94.88 109 VAL A O 1
ATOM 868 N N . ASN A 1 110 ? -0.229 3.363 8.074 1.00 94.62 110 ASN A N 1
ATOM 869 C CA . ASN A 1 110 ? 0.895 3.274 7.157 1.00 94.62 110 ASN A CA 1
ATOM 870 C C . ASN A 1 110 ? 2.210 3.141 7.943 1.00 94.62 110 ASN A C 1
ATOM 872 O O . ASN A 1 110 ? 2.620 4.061 8.640 1.00 94.62 110 ASN A O 1
ATOM 876 N N . LEU A 1 111 ? 2.862 1.981 7.841 1.00 95.75 111 LEU A N 1
ATOM 877 C CA . LEU A 1 111 ? 4.257 1.757 8.257 1.00 95.75 111 LEU A CA 1
ATOM 878 C C . LEU A 1 111 ? 5.159 1.438 7.054 1.00 95.75 111 LEU A C 1
ATOM 880 O O . LEU A 1 111 ? 6.319 1.072 7.230 1.00 95.75 111 LEU A O 1
ATOM 884 N N . ASP A 1 112 ? 4.606 1.546 5.853 1.00 94.62 112 ASP A N 1
ATOM 885 C CA . ASP A 1 112 ? 5.164 1.083 4.592 1.00 94.62 112 ASP A CA 1
ATOM 886 C C . ASP A 1 112 ? 6.396 1.898 4.176 1.00 94.62 112 ASP A C 1
ATOM 888 O O . ASP A 1 112 ? 7.462 1.340 3.911 1.00 94.62 112 ASP A O 1
ATOM 892 N N . GLU A 1 113 ? 6.304 3.227 4.283 1.00 93.12 113 GLU A N 1
ATOM 893 C CA . GLU A 1 113 ? 7.415 4.143 3.994 1.00 93.12 113 GLU A CA 1
ATOM 894 C C . GLU A 1 113 ? 8.658 3.812 4.845 1.00 93.12 113 GLU A C 1
ATOM 896 O O . GLU A 1 113 ? 9.774 3.735 4.333 1.00 93.12 113 GLU A O 1
ATOM 901 N N . HIS A 1 114 ? 8.482 3.520 6.141 1.00 95.62 114 HIS A N 1
ATOM 902 C CA . HIS A 1 114 ? 9.603 3.124 7.005 1.00 95.62 114 HIS A CA 1
ATOM 903 C C . HIS A 1 114 ? 10.250 1.816 6.542 1.00 95.62 114 HIS A C 1
ATOM 905 O O . HIS A 1 114 ? 11.479 1.689 6.571 1.00 95.62 114 HIS A O 1
ATOM 911 N N . VAL A 1 115 ? 9.444 0.838 6.114 1.00 96.12 115 VAL A N 1
ATOM 912 C CA . VAL A 1 115 ? 9.958 -0.449 5.631 1.00 96.12 115 VAL A CA 1
ATOM 913 C C . VAL A 1 115 ? 10.748 -0.247 4.339 1.00 96.12 115 VAL A C 1
ATOM 915 O O . VAL A 1 115 ? 11.836 -0.818 4.246 1.00 96.12 115 VAL A O 1
ATOM 918 N N . HIS A 1 116 ? 10.320 0.635 3.427 1.00 95.44 116 HIS A N 1
ATOM 919 C CA . HIS A 1 116 ? 11.085 0.945 2.213 1.00 95.44 116 HIS A CA 1
ATOM 920 C C . HIS A 1 116 ? 12.532 1.349 2.522 1.00 95.44 116 HIS A C 1
ATOM 922 O O . HIS A 1 116 ? 13.466 0.837 1.896 1.00 95.44 116 HIS A O 1
ATOM 928 N N . TYR A 1 117 ? 12.756 2.213 3.516 1.00 94.81 117 TYR A N 1
ATOM 929 C CA . TYR A 1 117 ? 14.103 2.674 3.878 1.00 94.81 117 TYR A CA 1
ATOM 930 C C . TYR A 1 117 ? 14.867 1.700 4.782 1.00 94.81 117 TYR A C 1
ATOM 932 O O . TYR A 1 117 ? 16.057 1.440 4.568 1.00 94.81 117 TYR A O 1
ATOM 940 N N . SER A 1 118 ? 14.200 1.184 5.813 1.00 95.44 118 SER A N 1
ATOM 941 C CA . SER A 1 118 ? 14.850 0.556 6.973 1.00 95.44 118 SER A CA 1
ATOM 942 C C . SER A 1 118 ? 14.562 -0.940 7.094 1.00 95.44 118 SER A C 1
ATOM 944 O O . SER A 1 118 ? 15.262 -1.654 7.815 1.00 95.44 118 SER A O 1
ATOM 946 N N . GLY A 1 119 ? 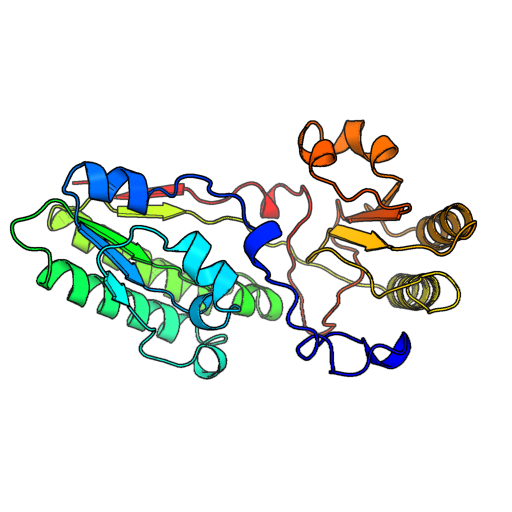13.569 -1.443 6.363 1.00 95.44 119 GLY A N 1
ATOM 947 C CA . GLY A 1 119 ? 13.052 -2.797 6.505 1.00 95.44 119 GLY A CA 1
ATOM 948 C C . GLY A 1 119 ? 12.337 -3.026 7.835 1.00 95.44 119 GLY A C 1
ATOM 949 O O . GLY A 1 119 ? 11.960 -2.103 8.556 1.00 95.44 119 GLY A O 1
ATOM 950 N N . TYR A 1 120 ? 12.184 -4.302 8.187 1.00 96.06 120 TYR A N 1
ATOM 951 C CA . TYR A 1 120 ? 11.512 -4.759 9.408 1.00 96.06 120 TYR A CA 1
ATOM 952 C C . TYR A 1 120 ? 12.416 -4.696 10.653 1.00 96.06 120 TYR A C 1
ATOM 954 O O . TYR A 1 120 ? 12.643 -5.695 11.3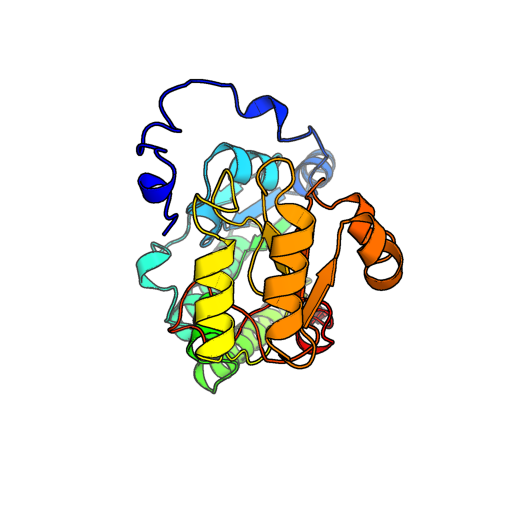44 1.00 96.06 120 TYR A O 1
ATOM 962 N N . ASP A 1 121 ? 12.978 -3.522 10.923 1.00 97.56 121 ASP A N 1
ATOM 963 C CA . ASP A 1 121 ? 13.929 -3.293 12.009 1.00 97.56 121 ASP A CA 1
ATOM 964 C C . ASP A 1 121 ? 13.293 -3.358 13.421 1.00 97.56 121 ASP A C 1
ATOM 966 O O . ASP A 1 121 ? 12.160 -3.804 13.635 1.00 97.56 121 ASP A O 1
ATOM 970 N N . SER A 1 122 ? 14.056 -3.001 14.459 1.00 97.94 122 SER A N 1
ATOM 971 C CA . SER A 1 122 ? 13.544 -2.976 15.838 1.00 97.94 122 SER A CA 1
ATOM 972 C C . SER A 1 122 ? 12.495 -1.884 16.072 1.00 97.94 122 SER A C 1
ATOM 974 O O . SER A 1 122 ? 11.585 -2.107 16.875 1.00 97.94 122 SER A O 1
ATOM 976 N N . SER A 1 123 ? 12.585 -0.743 15.383 1.00 97.81 123 SER A N 1
ATOM 977 C CA . SER A 1 123 ? 11.623 0.360 15.498 1.00 97.81 123 SER A CA 1
ATOM 978 C C . SER A 1 123 ? 10.252 -0.071 14.980 1.00 97.81 123 SER A C 1
ATOM 980 O O . SER A 1 123 ? 9.258 0.005 15.710 1.00 97.81 123 SER A O 1
ATOM 982 N N . PHE A 1 124 ? 10.219 -0.662 13.782 1.00 97.69 124 PHE A N 1
ATOM 983 C CA . PHE A 1 124 ? 9.023 -1.255 13.188 1.00 97.69 124 PHE A CA 1
ATOM 984 C C . PHE A 1 124 ? 8.390 -2.308 14.107 1.00 97.69 124 PHE A C 1
ATOM 986 O O . PHE A 1 124 ? 7.204 -2.239 14.438 1.00 97.69 124 PHE A O 1
ATOM 993 N N . ARG A 1 125 ? 9.191 -3.268 14.594 1.00 97.81 125 ARG A N 1
ATOM 994 C CA . ARG A 1 125 ? 8.693 -4.332 15.483 1.00 97.81 125 ARG A CA 1
ATOM 995 C C . ARG A 1 125 ? 8.131 -3.776 16.790 1.00 97.81 125 ARG A C 1
ATOM 997 O O . ARG A 1 125 ? 7.104 -4.258 17.260 1.00 97.81 125 ARG A O 1
ATOM 1004 N N . THR A 1 126 ? 8.760 -2.752 17.362 1.00 98.31 126 THR A N 1
ATOM 1005 C CA . THR A 1 126 ? 8.292 -2.103 18.598 1.00 98.31 126 THR A CA 1
ATOM 1006 C C . THR A 1 126 ? 6.957 -1.383 18.389 1.00 98.31 126 THR A C 1
ATOM 1008 O O . THR A 1 126 ? 6.067 -1.462 19.246 1.00 98.31 126 THR A O 1
ATOM 1011 N N . ALA A 1 127 ? 6.783 -0.723 17.241 1.00 98.31 127 ALA A N 1
ATOM 1012 C CA . ALA A 1 127 ? 5.527 -0.092 16.848 1.00 98.31 127 ALA A CA 1
ATOM 1013 C C . ALA A 1 127 ? 4.401 -1.131 16.711 1.00 98.31 127 ALA A C 1
ATOM 1015 O O . ALA A 1 127 ? 3.371 -1.010 17.381 1.00 98.31 127 ALA A O 1
ATOM 1016 N N . LEU A 1 128 ? 4.631 -2.217 15.961 1.00 97.50 128 LEU A N 1
ATOM 1017 C CA . LEU A 1 128 ? 3.657 -3.308 15.821 1.00 97.50 128 LEU A CA 1
ATOM 1018 C C . LEU A 1 128 ? 3.320 -3.989 17.148 1.00 97.50 128 LEU A C 1
ATOM 1020 O O . LEU A 1 128 ? 2.156 -4.273 17.418 1.00 97.50 128 LEU A O 1
ATOM 1024 N N . GLN A 1 129 ? 4.307 -4.232 18.010 1.00 98.31 129 GLN A N 1
ATOM 1025 C CA . GLN A 1 129 ? 4.055 -4.785 19.342 1.00 98.31 129 GLN A CA 1
ATOM 1026 C C . GLN A 1 129 ? 3.179 -3.855 20.188 1.00 98.31 129 GLN A C 1
ATOM 1028 O O . GLN A 1 129 ? 2.342 -4.326 20.957 1.00 98.31 129 GLN A O 1
ATOM 1033 N N . SER A 1 130 ? 3.346 -2.539 20.050 1.00 98.69 130 SER A N 1
ATOM 1034 C CA . SER A 1 130 ? 2.513 -1.556 20.749 1.00 98.69 130 SER A CA 1
ATOM 1035 C C . SER A 1 130 ? 1.070 -1.585 20.251 1.00 98.69 130 SER A C 1
ATOM 1037 O O . SER A 1 130 ? 0.156 -1.608 21.077 1.00 98.69 130 SER A O 1
ATOM 1039 N N . ILE A 1 131 ? 0.872 -1.681 18.932 1.00 98.38 131 ILE A N 1
ATOM 1040 C CA . ILE A 1 131 ? -0.449 -1.853 18.311 1.00 98.38 131 ILE A CA 1
ATOM 1041 C C . ILE A 1 131 ? -1.083 -3.177 18.756 1.00 98.38 131 ILE A C 1
ATOM 1043 O O . ILE A 1 131 ? -2.215 -3.179 19.223 1.00 98.38 131 ILE A O 1
ATOM 1047 N N . SER A 1 132 ? -0.343 -4.287 18.722 1.00 98.31 132 SER A N 1
ATOM 1048 C CA . SER A 1 132 ? -0.815 -5.611 19.159 1.00 98.31 132 SER A CA 1
ATOM 1049 C C . SER A 1 132 ? -1.243 -5.630 20.633 1.00 98.31 132 SER A C 1
ATOM 1051 O O . SER A 1 132 ? -2.309 -6.145 20.977 1.00 98.31 132 SER A O 1
ATOM 1053 N N . ARG A 1 133 ? -0.469 -4.990 21.523 1.00 98.69 133 ARG A N 1
ATOM 1054 C CA . ARG A 1 133 ? -0.867 -4.816 22.930 1.00 98.69 133 ARG A CA 1
ATOM 1055 C C . ARG A 1 133 ? -2.147 -3.995 23.065 1.00 98.69 133 ARG A C 1
ATOM 1057 O O . ARG A 1 133 ? -2.948 -4.290 23.944 1.00 98.69 133 ARG A O 1
ATOM 1064 N N . ALA A 1 134 ? -2.334 -2.957 22.250 1.00 98.75 134 ALA A N 1
ATOM 1065 C CA . ALA A 1 134 ? -3.562 -2.164 22.259 1.00 98.75 134 ALA A CA 1
ATOM 1066 C C . ALA A 1 134 ? -4.765 -2.958 21.740 1.00 98.75 134 ALA A C 1
ATOM 1068 O O . ALA A 1 134 ? -5.791 -2.981 22.412 1.00 98.75 134 ALA A O 1
ATOM 1069 N N . ALA A 1 135 ? -4.595 -3.697 20.642 1.00 98.56 135 ALA A N 1
ATOM 1070 C CA . ALA A 1 135 ? -5.599 -4.600 20.092 1.00 98.56 135 ALA A CA 1
ATOM 1071 C C . ALA A 1 135 ? -6.092 -5.611 21.134 1.00 98.56 135 ALA A C 1
ATOM 1073 O O . ALA A 1 135 ? -7.298 -5.745 21.333 1.00 98.56 135 ALA A O 1
ATOM 1074 N N . ARG A 1 136 ? -5.173 -6.247 21.876 1.00 98.62 136 ARG A N 1
ATOM 1075 C CA . ARG A 1 136 ? -5.536 -7.135 22.992 1.00 98.62 136 ARG A CA 1
ATOM 1076 C C . ARG A 1 136 ? -6.355 -6.406 24.060 1.00 98.62 136 ARG A C 1
ATOM 1078 O O . ARG A 1 136 ? -7.406 -6.907 24.433 1.00 98.62 136 ARG A O 1
ATOM 1085 N N . ARG A 1 137 ? -5.937 -5.211 24.501 1.00 98.38 137 ARG A N 1
ATOM 1086 C CA . ARG A 1 137 ? -6.696 -4.433 25.503 1.00 98.38 137 ARG A CA 1
ATOM 1087 C C . ARG A 1 137 ? -8.111 -4.091 25.031 1.00 98.38 137 ARG A C 1
ATOM 1089 O O . ARG A 1 137 ? -9.049 -4.186 25.817 1.00 98.38 137 ARG A O 1
ATOM 1096 N N . TRP A 1 138 ? -8.278 -3.688 23.771 1.00 98.19 138 TRP A N 1
ATOM 1097 C CA . TRP A 1 138 ? -9.600 -3.402 23.205 1.00 98.19 138 TRP A CA 1
ATOM 1098 C C . TRP A 1 138 ? -10.463 -4.661 23.118 1.00 98.19 138 TRP A C 1
ATOM 1100 O O . TRP A 1 138 ? -11.659 -4.599 23.408 1.00 98.19 138 TRP A O 1
ATOM 1110 N N . ALA A 1 139 ? -9.855 -5.800 22.775 1.00 98.31 139 ALA A N 1
ATOM 1111 C CA . ALA A 1 139 ? -10.538 -7.085 22.744 1.00 98.31 139 ALA A CA 1
ATOM 1112 C C . ALA A 1 139 ? -11.006 -7.524 24.135 1.00 98.31 139 ALA A C 1
ATOM 1114 O O . ALA A 1 139 ? -12.185 -7.813 24.326 1.00 98.31 139 ALA A O 1
ATOM 1115 N N . ASP A 1 140 ? -10.137 -7.448 25.144 1.00 98.00 140 ASP A N 1
ATOM 1116 C CA . ASP A 1 140 ? -10.488 -7.750 26.536 1.00 98.00 140 ASP A CA 1
ATOM 1117 C C . ASP A 1 140 ? -11.626 -6.823 27.031 1.00 98.00 140 ASP A C 1
ATOM 1119 O O . ASP A 1 140 ? -12.556 -7.250 27.726 1.00 98.00 140 ASP A O 1
ATOM 1123 N N . ALA A 1 141 ? -11.648 -5.566 26.571 1.00 96.12 141 ALA A N 1
ATOM 1124 C CA . ALA A 1 141 ? -12.726 -4.606 26.824 1.00 96.12 141 ALA A CA 1
ATOM 1125 C C . ALA A 1 141 ? -14.035 -4.881 26.048 1.00 96.12 141 ALA A C 1
ATOM 1127 O O . ALA A 1 141 ? -15.040 -4.223 26.310 1.00 96.12 141 ALA A O 1
ATOM 1128 N N . GLY A 1 142 ? -14.069 -5.889 25.172 1.00 95.44 142 GLY A N 1
ATOM 1129 C CA . GLY A 1 142 ? -15.275 -6.376 24.490 1.00 95.44 142 GLY A CA 1
ATOM 1130 C C . GLY A 1 142 ? -15.389 -5.998 23.017 1.00 95.44 142 GLY A C 1
ATOM 1131 O O . GLY A 1 142 ? -16.459 -6.180 22.444 1.00 95.44 142 GLY A O 1
ATOM 1132 N N . SER A 1 143 ? -14.325 -5.472 22.411 1.00 96.81 143 SER A N 1
ATOM 1133 C CA . SER A 1 143 ? -14.271 -5.251 20.961 1.00 96.81 143 SER A CA 1
ATOM 1134 C C . SER A 1 143 ? -13.825 -6.519 20.226 1.00 96.81 143 SER A C 1
ATOM 1136 O O . SER A 1 143 ? -13.153 -7.374 20.791 1.00 96.81 143 SER A O 1
ATOM 1138 N N . GLU A 1 144 ? -14.130 -6.613 18.938 1.00 97.88 144 GLU A N 1
ATOM 1139 C CA . GLU A 1 144 ? -13.411 -7.505 18.026 1.00 97.88 144 GLU A CA 1
ATOM 1140 C C . GLU A 1 144 ? -12.412 -6.659 17.242 1.00 97.88 144 GLU A C 1
ATOM 1142 O O . GLU A 1 144 ? -12.771 -5.604 16.712 1.00 97.88 144 GLU A O 1
ATOM 1147 N N . VAL A 1 145 ? -11.149 -7.082 17.197 1.00 98.44 145 VAL A N 1
ATOM 1148 C CA . VAL A 1 145 ? -10.088 -6.331 16.516 1.00 98.44 145 VAL A CA 1
ATOM 1149 C C . VAL A 1 145 ? -9.482 -7.194 15.427 1.00 98.44 145 VAL A C 1
ATOM 1151 O O . VAL A 1 145 ? -8.899 -8.238 15.709 1.00 98.44 145 VAL A O 1
ATOM 1154 N N . LEU A 1 146 ? -9.589 -6.725 14.187 1.00 98.00 146 LEU A N 1
ATOM 1155 C CA . LEU A 1 146 ? -8.941 -7.310 13.023 1.00 98.00 146 LEU A CA 1
ATOM 1156 C C . LEU A 1 146 ? -7.805 -6.391 12.573 1.00 98.00 146 LEU A C 1
ATOM 1158 O O . LEU A 1 146 ? -8.027 -5.205 12.338 1.00 98.00 146 LEU A O 1
ATOM 1162 N N . LEU A 1 147 ? -6.606 -6.944 12.425 1.00 97.12 147 LEU A N 1
ATOM 1163 C CA . LEU A 1 147 ? -5.483 -6.286 11.768 1.00 97.12 147 LEU A CA 1
ATOM 1164 C C . LEU A 1 147 ? -5.101 -7.116 10.552 1.00 97.12 147 LEU A C 1
ATOM 1166 O O . LEU A 1 147 ? -4.879 -8.322 10.666 1.00 97.12 147 LEU A O 1
ATOM 1170 N N . HIS A 1 148 ? -5.000 -6.468 9.401 1.00 96.56 148 HIS A N 1
ATOM 1171 C CA . HIS A 1 148 ? -4.450 -7.079 8.204 1.00 96.56 148 HIS A CA 1
ATOM 1172 C C . HIS A 1 148 ? -3.538 -6.091 7.486 1.00 96.56 148 HIS A C 1
ATOM 1174 O O . HIS A 1 148 ? -3.597 -4.887 7.734 1.00 96.56 148 HIS A O 1
ATOM 1180 N N . SER A 1 149 ? -2.701 -6.619 6.608 1.00 95.81 149 SER A N 1
ATOM 1181 C CA . SER A 1 149 ? -1.922 -5.838 5.655 1.00 95.81 149 SER A CA 1
ATOM 1182 C C . SER A 1 149 ? -2.369 -6.210 4.245 1.00 95.81 149 SER A C 1
ATOM 1184 O O . SER A 1 149 ? -2.927 -7.285 4.025 1.00 95.81 149 SER A O 1
ATOM 1186 N N . ASP A 1 150 ? -2.222 -5.282 3.318 1.00 93.06 150 ASP A N 1
ATOM 1187 C CA . ASP A 1 150 ? -2.465 -5.444 1.890 1.00 93.06 150 ASP A CA 1
ATOM 1188 C C . ASP A 1 150 ? -1.269 -6.074 1.166 1.00 93.06 150 ASP A C 1
ATOM 1190 O O . ASP A 1 150 ? -1.473 -6.892 0.270 1.00 93.06 150 ASP A O 1
ATOM 1194 N N . HIS A 1 151 ? -0.041 -5.770 1.593 1.00 95.00 151 HIS A N 1
ATOM 1195 C CA . HIS A 1 151 ? 1.185 -6.391 1.089 1.00 95.00 151 HIS A CA 1
ATOM 1196 C C . HIS A 1 151 ? 2.328 -6.392 2.119 1.00 95.00 151 HIS A C 1
ATOM 1198 O O . HIS A 1 151 ? 2.438 -5.546 3.002 1.00 95.00 151 HIS A O 1
ATOM 1204 N N . GLY A 1 152 ? 3.238 -7.352 1.984 1.00 95.62 152 GLY A N 1
ATOM 1205 C CA . GLY A 1 152 ? 4.565 -7.280 2.586 1.00 95.62 152 GLY A CA 1
ATOM 1206 C C . GLY A 1 152 ? 5.554 -6.567 1.665 1.00 95.62 152 GLY A C 1
ATOM 1207 O O . GLY A 1 152 ? 5.186 -6.067 0.609 1.00 95.62 152 GLY A O 1
ATOM 1208 N N . GLN A 1 153 ? 6.828 -6.555 2.043 1.00 95.06 153 GLN A N 1
ATOM 1209 C CA . GLN A 1 153 ? 7.930 -6.036 1.240 1.00 95.06 153 GLN A CA 1
ATOM 1210 C C . GLN A 1 153 ? 9.110 -7.005 1.278 1.00 95.06 153 GLN A C 1
ATOM 1212 O O . GLN A 1 153 ? 9.316 -7.753 2.239 1.00 95.06 153 GLN A O 1
ATOM 1217 N N . THR A 1 154 ? 9.949 -6.955 0.250 1.00 94.75 154 THR A N 1
ATOM 1218 C CA . THR A 1 154 ? 11.201 -7.706 0.203 1.00 94.75 154 THR A CA 1
ATOM 1219 C C . THR A 1 154 ? 12.376 -6.801 -0.104 1.00 94.75 154 THR A C 1
ATOM 1221 O O . THR A 1 154 ? 12.241 -5.736 -0.706 1.00 94.75 154 THR A O 1
ATOM 1224 N N . ARG A 1 155 ? 13.565 -7.235 0.316 1.00 95.12 155 ARG A N 1
ATOM 1225 C CA . ARG A 1 155 ? 14.796 -6.505 0.029 1.00 95.12 155 ARG A CA 1
ATOM 1226 C C . ARG A 1 155 ? 15.003 -6.440 -1.481 1.00 95.12 155 ARG A C 1
ATOM 1228 O O . ARG A 1 155 ? 15.041 -7.482 -2.132 1.00 95.12 155 ARG A O 1
ATOM 1235 N N . THR A 1 156 ? 15.229 -5.236 -1.985 1.00 93.88 156 THR A N 1
ATOM 1236 C CA . THR A 1 156 ? 15.399 -4.973 -3.413 1.00 93.88 156 THR A CA 1
ATOM 1237 C C . THR A 1 156 ? 16.726 -4.274 -3.663 1.00 93.88 156 THR A C 1
ATOM 1239 O O . THR A 1 156 ? 17.205 -3.479 -2.855 1.00 93.88 156 THR A O 1
ATOM 1242 N N . THR A 1 157 ? 17.361 -4.631 -4.768 1.00 93.06 157 THR A N 1
ATOM 1243 C CA . THR A 1 157 ? 18.632 -4.086 -5.236 1.00 93.06 157 THR A CA 1
ATOM 1244 C C . THR A 1 157 ? 18.491 -3.689 -6.696 1.00 93.06 157 THR A C 1
ATOM 1246 O O . THR A 1 157 ? 17.690 -4.265 -7.420 1.00 93.06 157 THR A O 1
ATOM 1249 N N . CYS A 1 158 ? 19.297 -2.739 -7.153 1.00 92.06 158 CYS A N 1
ATOM 1250 C CA . CYS A 1 158 ? 19.344 -2.358 -8.558 1.00 92.06 158 CYS A CA 1
ATOM 1251 C C . CYS A 1 158 ? 20.810 -2.258 -8.975 1.00 92.06 158 CYS A C 1
ATOM 1253 O O . CYS A 1 158 ? 21.550 -1.447 -8.408 1.00 92.06 158 CYS A O 1
ATOM 1255 N N . SER A 1 159 ? 21.255 -3.103 -9.909 1.00 91.94 159 SER A N 1
ATOM 1256 C CA . SER A 1 159 ? 22.604 -2.979 -10.459 1.00 91.94 159 SER A CA 1
ATOM 1257 C C . SER A 1 159 ? 22.718 -1.733 -11.337 1.00 91.94 159 SER A C 1
ATOM 1259 O O . SER A 1 159 ? 21.735 -1.225 -11.878 1.00 91.94 159 SER A O 1
ATOM 1261 N N . ASN A 1 160 ? 23.945 -1.241 -11.527 1.00 91.56 160 ASN A N 1
ATOM 1262 C CA . ASN A 1 160 ? 24.182 -0.125 -12.445 1.00 91.56 160 ASN A CA 1
ATOM 1263 C C . ASN A 1 160 ? 23.772 -0.472 -13.884 1.00 91.56 160 ASN A C 1
ATOM 1265 O O . ASN A 1 160 ? 23.259 0.401 -14.580 1.00 91.56 160 ASN A O 1
ATOM 1269 N N . ARG A 1 161 ? 23.956 -1.732 -14.306 1.00 93.38 161 ARG A N 1
ATOM 1270 C CA . ARG A 1 161 ? 23.557 -2.209 -15.636 1.00 93.38 161 ARG A CA 1
ATOM 1271 C C . ARG A 1 161 ? 22.041 -2.130 -15.804 1.00 93.38 161 ARG A C 1
ATOM 1273 O O . ARG A 1 161 ? 21.576 -1.517 -16.759 1.00 93.38 161 ARG A O 1
ATOM 1280 N N . LEU A 1 162 ? 21.281 -2.662 -14.844 1.00 93.19 162 LEU A N 1
ATOM 1281 C CA . LEU A 1 162 ? 19.820 -2.593 -14.871 1.00 93.19 162 LEU A CA 1
ATOM 1282 C C . LEU A 1 162 ? 19.316 -1.149 -14.806 1.00 93.19 162 LEU A C 1
ATOM 1284 O O . LEU A 1 162 ? 18.427 -0.777 -15.563 1.00 93.19 162 LEU A O 1
ATOM 1288 N N . ALA A 1 163 ? 19.917 -0.306 -13.963 1.00 91.94 163 ALA A N 1
ATOM 1289 C CA . ALA A 1 163 ? 19.557 1.107 -13.880 1.00 91.94 163 ALA A CA 1
ATOM 1290 C C . ALA A 1 163 ? 19.793 1.859 -15.203 1.00 91.94 163 ALA A C 1
ATOM 1292 O O . ALA A 1 163 ? 19.005 2.738 -15.554 1.00 91.94 163 ALA A O 1
ATOM 1293 N N . GLN A 1 164 ? 20.874 1.542 -15.923 1.00 93.25 164 GLN A N 1
ATOM 1294 C CA . GLN A 1 164 ? 21.188 2.133 -17.227 1.00 93.25 164 GLN A CA 1
ATOM 1295 C C . GLN A 1 164 ? 20.225 1.649 -18.311 1.00 93.25 164 GLN A C 1
ATOM 1297 O O . GLN A 1 164 ? 19.660 2.479 -19.019 1.00 93.25 164 GLN A O 1
ATOM 1302 N N . ALA A 1 165 ? 19.988 0.337 -18.394 1.00 94.88 165 ALA A N 1
ATOM 1303 C CA . ALA A 1 165 ? 19.032 -0.238 -19.335 1.00 94.88 165 ALA A CA 1
ATOM 1304 C C . ALA A 1 165 ? 17.618 0.308 -19.099 1.00 94.88 165 ALA A C 1
ATOM 1306 O O . ALA A 1 165 ? 16.946 0.706 -20.046 1.00 94.88 165 ALA A O 1
ATOM 1307 N N . TRP A 1 166 ? 17.197 0.423 -17.836 1.00 94.19 166 TRP A N 1
ATOM 1308 C CA . TRP A 1 166 ? 15.916 1.026 -17.478 1.00 94.19 166 TRP A CA 1
ATOM 1309 C C . TRP A 1 166 ? 15.812 2.483 -17.938 1.00 94.19 166 TRP A C 1
ATOM 1311 O O . TRP A 1 166 ? 14.853 2.856 -18.607 1.00 94.19 166 TRP A O 1
ATOM 1321 N N . ALA A 1 167 ? 16.823 3.304 -17.637 1.00 92.88 167 ALA A N 1
ATOM 1322 C CA . ALA A 1 167 ? 16.849 4.702 -18.063 1.00 92.88 167 ALA A CA 1
ATOM 1323 C C . ALA A 1 167 ? 16.845 4.854 -19.594 1.00 92.88 167 ALA A C 1
ATOM 1325 O O . ALA A 1 167 ? 16.276 5.816 -20.112 1.00 92.88 167 ALA A O 1
ATOM 1326 N N . GLN A 1 168 ? 17.461 3.914 -20.315 1.00 95.31 168 GLN A N 1
ATOM 1327 C CA . GLN A 1 168 ? 17.419 3.865 -21.772 1.00 95.31 168 GLN A CA 1
ATOM 1328 C C . GLN A 1 168 ? 16.001 3.579 -22.269 1.00 95.31 168 GLN A C 1
ATOM 1330 O O . GLN A 1 168 ? 15.475 4.375 -23.047 1.00 95.31 168 GLN A O 1
ATOM 1335 N N . VAL A 1 169 ? 15.365 2.493 -21.818 1.00 94.94 169 VAL A N 1
ATOM 1336 C CA . VAL A 1 169 ? 14.042 2.091 -22.332 1.00 94.94 169 VAL A CA 1
ATOM 1337 C C . VAL A 1 169 ? 12.913 3.007 -21.880 1.00 94.94 169 VAL A C 1
ATOM 1339 O O . VAL A 1 169 ? 11.934 3.150 -22.599 1.00 94.94 169 VAL A O 1
ATOM 1342 N N . GLU A 1 170 ? 13.042 3.666 -20.729 1.00 92.94 170 GLU A N 1
ATOM 1343 C CA . GLU A 1 170 ? 12.065 4.658 -20.280 1.00 92.94 170 GLU A CA 1
ATOM 1344 C C . GLU A 1 170 ? 12.183 5.966 -21.085 1.00 92.94 170 GLU A C 1
ATOM 1346 O O . GLU A 1 170 ? 11.250 6.758 -21.112 1.00 92.94 170 GLU A O 1
ATOM 1351 N N . SER A 1 171 ? 13.288 6.216 -21.795 1.00 94.25 171 SER A N 1
ATOM 1352 C CA . SER A 1 171 ? 13.495 7.487 -22.498 1.00 94.25 171 SER A CA 1
ATOM 1353 C C . SER A 1 171 ? 12.412 7.803 -23.551 1.00 94.25 171 SER A C 1
ATOM 1355 O O . SER A 1 171 ? 11.822 6.888 -24.132 1.00 94.25 171 SER A O 1
ATOM 1357 N N . PRO A 1 172 ? 12.212 9.091 -23.906 1.00 94.50 172 PRO A N 1
ATOM 1358 C CA . PRO A 1 172 ? 11.271 9.496 -24.956 1.00 94.50 172 PRO A CA 1
ATOM 1359 C C . PRO A 1 172 ? 11.545 8.912 -26.352 1.00 94.50 172 PRO A C 1
ATOM 1361 O O . PRO A 1 172 ? 10.715 9.083 -27.246 1.00 94.50 172 PRO A O 1
ATOM 1364 N N . VAL A 1 173 ? 12.701 8.267 -26.563 1.00 95.25 173 VAL A N 1
ATOM 1365 C CA . VAL A 1 173 ? 13.020 7.512 -27.787 1.00 95.25 173 VAL A CA 1
ATOM 1366 C C . VAL A 1 173 ? 12.182 6.237 -27.867 1.00 95.25 173 VAL A C 1
ATOM 1368 O O . VAL A 1 173 ? 11.699 5.894 -28.940 1.00 95.25 173 VAL A O 1
ATOM 1371 N N . PHE A 1 174 ? 11.974 5.568 -26.733 1.00 95.69 174 PHE A N 1
ATOM 1372 C CA . PHE A 1 174 ? 11.313 4.268 -26.657 1.00 95.69 174 PHE A CA 1
ATOM 1373 C C . PHE A 1 174 ? 9.905 4.338 -26.073 1.00 95.69 174 PHE A C 1
ATOM 1375 O O . PHE A 1 174 ? 9.062 3.540 -26.473 1.00 95.69 174 PHE A O 1
ATOM 1382 N N . CYS A 1 175 ? 9.632 5.283 -25.170 1.00 94.38 175 CYS A N 1
ATOM 1383 C CA . CYS A 1 175 ? 8.342 5.415 -24.498 1.00 94.38 175 CYS A CA 1
ATOM 1384 C C . CYS A 1 175 ? 7.656 6.755 -24.788 1.00 94.38 175 CYS A C 1
ATOM 1386 O O . CYS A 1 175 ? 8.297 7.799 -24.915 1.00 94.38 175 CYS A O 1
ATOM 1388 N N . GLU A 1 176 ? 6.328 6.722 -24.873 1.00 93.19 176 GLU A N 1
ATOM 1389 C CA . GLU A 1 176 ? 5.469 7.900 -25.030 1.00 93.19 176 GLU A CA 1
ATOM 1390 C C . GLU A 1 176 ? 5.268 8.653 -23.712 1.00 93.19 176 GLU A C 1
ATOM 1392 O O . GLU A 1 176 ? 5.039 9.862 -23.709 1.00 93.19 176 GLU A O 1
ATOM 1397 N N . SER A 1 177 ? 5.378 7.950 -22.587 1.00 90.00 177 SER A N 1
ATOM 1398 C CA . SER A 1 177 ? 5.173 8.489 -21.246 1.00 90.00 177 SER A CA 1
ATOM 1399 C C . SER A 1 177 ? 6.047 7.750 -20.219 1.00 90.00 177 SER A C 1
ATOM 1401 O O . SER A 1 177 ? 6.621 6.703 -20.544 1.00 90.00 177 SER A O 1
ATOM 1403 N N . PRO A 1 178 ? 6.195 8.286 -18.989 1.00 88.25 178 PRO A N 1
ATOM 1404 C CA . PRO A 1 178 ? 6.890 7.579 -17.918 1.00 88.25 178 PRO A CA 1
ATOM 1405 C C . PRO A 1 178 ? 6.278 6.204 -17.659 1.00 88.25 178 PRO A C 1
ATOM 1407 O O . PRO A 1 178 ? 5.070 6.019 -17.824 1.00 88.25 178 PRO A O 1
ATOM 1410 N N . ALA A 1 179 ? 7.092 5.266 -17.176 1.00 89.88 179 ALA A N 1
ATOM 1411 C CA . ALA A 1 179 ? 6.594 3.950 -16.802 1.00 89.88 179 ALA A CA 1
ATOM 1412 C C . ALA A 1 179 ? 5.474 4.065 -15.755 1.00 89.88 179 ALA A C 1
ATOM 1414 O O . ALA A 1 179 ? 5.577 4.827 -14.787 1.00 89.88 179 ALA A O 1
ATOM 1415 N N . GLY A 1 180 ? 4.412 3.282 -15.928 1.00 88.19 180 GLY A N 1
ATOM 1416 C CA . GLY A 1 180 ? 3.408 3.101 -14.889 1.00 88.19 180 GLY A CA 1
ATOM 1417 C C . GLY A 1 180 ? 3.753 1.936 -13.959 1.00 88.19 180 GLY A C 1
ATOM 1418 O O . GLY A 1 180 ? 4.813 1.310 -14.053 1.00 88.19 180 GLY A O 1
ATOM 1419 N N . GLY A 1 181 ? 2.839 1.640 -13.039 1.00 86.56 181 GLY A N 1
ATOM 1420 C CA . GLY A 1 181 ? 3.007 0.598 -12.026 1.00 86.56 181 GLY A CA 1
ATOM 1421 C C . GLY A 1 181 ? 3.625 1.100 -10.729 1.00 86.56 181 GLY A C 1
ATOM 1422 O O . GLY A 1 181 ? 3.937 2.283 -10.577 1.00 86.56 181 GLY A O 1
ATOM 1423 N N . ALA A 1 182 ? 3.788 0.185 -9.776 1.00 83.12 182 ALA A N 1
ATOM 1424 C CA . ALA A 1 182 ? 4.267 0.439 -8.420 1.00 83.12 182 ALA A CA 1
ATOM 1425 C C . ALA A 1 182 ? 5.307 -0.619 -8.012 1.00 83.12 182 ALA A C 1
ATOM 1427 O O . ALA A 1 182 ? 5.233 -1.772 -8.433 1.00 83.12 182 ALA A O 1
ATOM 1428 N N . GLY A 1 183 ? 6.286 -0.205 -7.205 1.00 87.06 183 GLY A N 1
ATOM 1429 C CA . GLY A 1 183 ? 7.373 -1.052 -6.714 1.00 87.06 183 GLY A CA 1
ATOM 1430 C C . GLY A 1 183 ? 8.039 -1.951 -7.764 1.00 87.06 183 GLY A C 1
ATOM 1431 O O . GLY A 1 183 ? 8.761 -1.460 -8.636 1.00 87.06 183 GLY A O 1
ATOM 1432 N N . ARG A 1 184 ? 7.821 -3.264 -7.650 1.00 93.12 184 ARG A N 1
ATOM 1433 C CA . ARG A 1 184 ? 8.475 -4.362 -8.388 1.00 93.12 184 ARG A CA 1
ATOM 1434 C C . ARG A 1 184 ? 7.668 -4.898 -9.570 1.00 93.12 184 ARG A C 1
ATOM 1436 O O . ARG A 1 184 ? 7.989 -5.963 -10.102 1.00 93.12 184 ARG A O 1
ATOM 1443 N N . VAL A 1 185 ? 6.651 -4.139 -9.981 1.00 91.25 185 VAL A N 1
ATOM 1444 C CA . VAL A 1 185 ? 5.938 -4.293 -11.251 1.00 91.25 185 VAL A CA 1
ATOM 1445 C C . VAL A 1 185 ? 5.852 -2.948 -11.945 1.00 91.25 185 VAL A C 1
ATOM 1447 O O . VAL A 1 185 ? 5.389 -1.956 -11.379 1.00 91.25 185 VAL A O 1
ATOM 1450 N N . ARG A 1 186 ? 6.278 -2.917 -13.202 1.00 91.31 186 ARG A N 1
ATOM 1451 C CA . ARG A 1 186 ? 6.199 -1.738 -14.060 1.00 91.31 186 ARG A CA 1
ATOM 1452 C C . ARG A 1 186 ? 5.626 -2.123 -15.401 1.00 91.31 186 ARG A C 1
ATOM 1454 O O . ARG A 1 186 ? 5.790 -3.251 -15.849 1.00 91.31 186 ARG A O 1
ATOM 1461 N N . TRP A 1 187 ? 5.006 -1.166 -16.060 1.00 91.06 187 TRP A N 1
ATOM 1462 C CA . TRP A 1 187 ? 4.612 -1.305 -17.451 1.00 91.06 187 TRP A CA 1
ATOM 1463 C C . TRP A 1 187 ? 5.057 -0.068 -18.219 1.00 91.06 187 TRP A C 1
ATOM 1465 O O . TRP A 1 187 ? 5.004 1.055 -17.711 1.00 91.06 187 TRP A O 1
ATOM 1475 N N . LEU A 1 188 ? 5.559 -0.295 -19.424 1.00 92.44 188 LEU A N 1
ATOM 1476 C CA . LEU A 1 188 ? 6.115 0.718 -20.304 1.00 92.44 188 LEU A CA 1
ATOM 1477 C C . LEU A 1 188 ? 5.097 1.025 -21.399 1.00 92.44 188 LEU A C 1
ATOM 1479 O O . LEU A 1 188 ? 4.518 0.128 -22.015 1.00 92.44 188 LEU A O 1
ATOM 1483 N N . TYR A 1 189 ? 4.883 2.311 -21.641 1.00 92.06 189 TYR A N 1
ATOM 1484 C CA . TYR A 1 189 ? 4.024 2.798 -22.713 1.00 92.06 189 TYR A CA 1
ATOM 1485 C C . TYR A 1 189 ? 4.899 3.049 -23.936 1.00 92.06 189 TYR A C 1
ATOM 1487 O O . TYR A 1 189 ? 5.386 4.162 -24.143 1.00 92.06 189 TYR A O 1
ATOM 1495 N N . THR A 1 190 ? 5.216 1.982 -24.670 1.00 94.12 190 THR A N 1
ATOM 1496 C CA . THR A 1 190 ? 6.208 2.060 -25.744 1.00 94.12 190 THR A CA 1
ATOM 1497 C C . THR A 1 190 ? 5.666 2.816 -26.949 1.00 94.12 190 THR A C 1
ATOM 1499 O O . THR A 1 190 ? 4.470 2.813 -27.220 1.00 94.12 190 THR A O 1
ATOM 1502 N N . ARG A 1 191 ? 6.552 3.467 -27.702 1.00 93.88 191 ARG A N 1
ATOM 1503 C CA . ARG A 1 191 ? 6.194 4.021 -29.008 1.00 93.88 191 ARG A CA 1
ATOM 1504 C C . ARG A 1 191 ? 5.836 2.894 -29.984 1.00 93.88 191 ARG A C 1
ATOM 1506 O O . ARG A 1 191 ? 6.405 1.802 -29.882 1.00 93.88 191 ARG A O 1
ATOM 1513 N N . PRO A 1 192 ? 4.999 3.164 -31.001 1.00 92.44 192 PRO A N 1
ATOM 1514 C CA . PRO A 1 192 ? 4.699 2.193 -32.046 1.00 92.44 192 PRO A CA 1
ATOM 1515 C C . PRO A 1 192 ? 5.970 1.573 -32.646 1.00 92.44 192 PRO A C 1
ATOM 1517 O O . PRO A 1 192 ? 6.843 2.279 -33.147 1.00 92.44 192 PRO A O 1
ATOM 1520 N N . GLY A 1 193 ? 6.078 0.243 -32.579 1.00 92.19 193 GLY A N 1
ATOM 1521 C CA . GLY A 1 193 ? 7.222 -0.524 -33.090 1.00 92.19 193 GLY A CA 1
ATOM 1522 C C . GLY A 1 193 ? 8.413 -0.678 -32.132 1.00 92.19 193 GLY A C 1
ATOM 1523 O O . GLY A 1 193 ? 9.279 -1.507 -32.398 1.00 92.19 193 GLY A O 1
ATOM 1524 N N . ALA A 1 194 ? 8.450 0.037 -31.003 1.00 95.31 194 ALA A N 1
ATOM 1525 C CA . ALA A 1 194 ? 9.574 0.006 -30.059 1.00 95.31 194 ALA A CA 1
ATOM 1526 C C . ALA A 1 194 ? 9.527 -1.176 -29.069 1.00 95.31 194 ALA A C 1
ATOM 1528 O O . ALA A 1 194 ? 10.548 -1.542 -28.488 1.00 95.31 194 ALA A O 1
ATOM 1529 N N . ALA A 1 195 ? 8.360 -1.799 -28.885 1.00 92.38 195 ALA A N 1
ATOM 1530 C CA . ALA A 1 195 ? 8.124 -2.830 -27.876 1.00 92.38 195 ALA A CA 1
ATOM 1531 C C . ALA A 1 195 ? 9.126 -3.996 -27.910 1.00 92.38 195 ALA A C 1
ATOM 1533 O O . ALA A 1 195 ? 9.669 -4.387 -26.879 1.00 92.38 195 ALA A O 1
ATOM 1534 N N . ALA A 1 196 ? 9.390 -4.556 -29.094 1.00 92.38 196 ALA A N 1
ATOM 1535 C CA . ALA A 1 196 ? 10.294 -5.696 -29.234 1.00 92.38 196 ALA A CA 1
ATOM 1536 C C . ALA A 1 196 ? 11.741 -5.335 -28.862 1.00 92.38 196 ALA A C 1
ATOM 1538 O O . ALA A 1 196 ? 12.414 -6.116 -28.192 1.00 92.38 196 ALA A O 1
ATOM 1539 N N . GLU A 1 197 ? 12.193 -4.140 -29.246 1.00 95.69 197 GLU A N 1
ATOM 1540 C CA . GLU A 1 197 ? 13.528 -3.641 -28.918 1.00 95.69 197 GLU A CA 1
ATOM 1541 C C . GLU A 1 197 ? 13.661 -3.348 -27.420 1.00 95.69 197 GLU A C 1
ATOM 1543 O O . GLU A 1 197 ? 14.629 -3.777 -26.798 1.00 95.69 197 GLU A O 1
ATOM 1548 N N . VAL A 1 198 ? 12.651 -2.721 -26.808 1.00 95.31 198 VAL A N 1
ATOM 1549 C CA . VAL A 1 198 ? 12.586 -2.507 -25.352 1.00 95.31 198 VAL A CA 1
ATOM 1550 C C . VAL A 1 198 ? 12.707 -3.828 -24.594 1.00 95.31 198 VAL A C 1
ATOM 1552 O O . VAL A 1 198 ? 13.513 -3.938 -23.668 1.00 95.31 198 VAL A O 1
ATOM 1555 N N . ARG A 1 199 ? 11.943 -4.851 -24.999 1.00 92.88 199 ARG A N 1
ATOM 1556 C CA . ARG A 1 199 ? 12.019 -6.177 -24.371 1.00 92.88 199 ARG A CA 1
ATOM 1557 C C . ARG A 1 199 ? 13.394 -6.815 -24.557 1.00 92.88 199 ARG A C 1
ATOM 1559 O O . ARG A 1 199 ? 13.910 -7.393 -23.606 1.00 92.88 199 ARG A O 1
ATOM 1566 N N . ALA A 1 200 ? 14.005 -6.675 -25.734 1.00 93.62 200 ALA A N 1
ATOM 1567 C CA . ALA A 1 200 ? 15.346 -7.191 -26.003 1.00 93.62 200 ALA A CA 1
ATOM 1568 C C . ALA A 1 200 ? 16.423 -6.505 -25.144 1.00 93.62 200 ALA A C 1
ATOM 1570 O O . ALA A 1 200 ? 17.254 -7.194 -24.556 1.00 93.62 200 ALA A O 1
ATOM 1571 N N . ILE A 1 201 ? 16.376 -5.173 -25.008 1.00 95.50 201 ILE A N 1
ATOM 1572 C CA . ILE A 1 201 ? 17.303 -4.405 -24.160 1.00 95.50 201 ILE A CA 1
ATOM 1573 C C . ILE A 1 201 ? 17.216 -4.872 -22.705 1.00 95.50 201 ILE A C 1
ATOM 1575 O O . ILE A 1 201 ? 18.241 -5.088 -22.063 1.00 95.50 201 ILE A O 1
ATOM 1579 N N . LEU A 1 202 ? 16.000 -5.035 -22.175 1.00 93.94 202 LEU A N 1
ATOM 1580 C CA . LEU A 1 202 ? 15.812 -5.471 -20.791 1.00 93.94 202 LEU A CA 1
ATOM 1581 C C . LEU A 1 202 ? 16.201 -6.939 -20.576 1.00 93.94 202 LEU A C 1
ATOM 1583 O O . LEU A 1 202 ? 16.759 -7.262 -19.530 1.00 93.94 202 LEU A O 1
ATOM 1587 N N . ALA A 1 203 ? 15.946 -7.810 -21.554 1.00 90.44 203 ALA A N 1
ATOM 1588 C CA . ALA A 1 203 ? 16.355 -9.210 -21.497 1.00 90.44 203 ALA A CA 1
ATOM 1589 C C . ALA A 1 203 ? 17.886 -9.377 -21.502 1.00 90.44 203 ALA A C 1
ATOM 1591 O O . ALA A 1 203 ? 18.399 -10.266 -20.827 1.00 90.44 203 ALA A O 1
ATOM 1592 N N . ASP A 1 204 ? 18.627 -8.508 -22.202 1.00 93.00 204 ASP A N 1
ATOM 1593 C CA . ASP A 1 204 ? 20.095 -8.569 -22.267 1.00 93.00 204 ASP A CA 1
ATOM 1594 C C . ASP A 1 204 ? 20.779 -8.268 -20.924 1.00 93.00 204 ASP A C 1
ATOM 1596 O O . ASP A 1 204 ? 21.903 -8.711 -20.690 1.00 93.00 204 ASP A O 1
ATOM 1600 N N . VAL A 1 205 ? 20.113 -7.553 -20.007 1.00 90.31 205 VAL A N 1
ATOM 1601 C CA . VAL A 1 205 ? 20.687 -7.159 -18.706 1.00 90.31 205 VAL A CA 1
ATOM 1602 C C . VAL A 1 205 ? 21.156 -8.365 -17.881 1.00 90.31 205 VAL A C 1
ATOM 1604 O O . VAL A 1 205 ? 22.087 -8.207 -17.086 1.00 90.31 205 VAL A O 1
ATOM 1607 N N . ASP A 1 206 ? 20.574 -9.548 -18.110 1.00 84.62 206 ASP A N 1
ATOM 1608 C CA . ASP A 1 206 ? 20.824 -10.781 -17.351 1.00 84.62 206 ASP A CA 1
ATOM 1609 C C . ASP A 1 206 ? 20.628 -10.566 -15.839 1.00 84.62 206 ASP A C 1
ATOM 1611 O O . ASP A 1 206 ? 21.444 -10.960 -15.010 1.00 84.62 206 ASP A O 1
ATOM 1615 N N . ALA A 1 207 ? 19.554 -9.850 -15.485 1.00 88.94 207 ALA A N 1
ATOM 1616 C CA . ALA A 1 207 ? 19.145 -9.629 -14.103 1.00 88.94 207 ALA A CA 1
ATOM 1617 C C . ALA A 1 207 ? 18.330 -10.842 -13.618 1.00 88.94 207 ALA A C 1
ATOM 1619 O O . ALA A 1 207 ? 17.215 -11.056 -14.117 1.00 88.94 207 ALA A O 1
ATOM 1620 N N . PRO A 1 208 ? 18.830 -11.642 -12.654 1.00 87.25 208 PRO A N 1
ATOM 1621 C CA . PRO A 1 208 ? 18.123 -12.824 -12.183 1.00 87.25 208 PRO A CA 1
ATOM 1622 C C . PRO A 1 208 ? 16.717 -12.487 -11.687 1.00 87.25 208 PRO A C 1
ATOM 1624 O O . PRO A 1 208 ? 16.508 -11.551 -10.913 1.00 87.25 208 PRO A O 1
ATOM 1627 N N . GLY A 1 209 ? 15.740 -13.261 -12.156 1.00 88.88 209 GLY A N 1
ATOM 1628 C CA . GLY A 1 209 ? 14.340 -13.111 -11.781 1.00 88.88 209 GLY A CA 1
ATOM 1629 C C . GLY A 1 209 ? 13.612 -11.918 -12.407 1.00 88.88 209 GLY A C 1
ATOM 1630 O O . GLY A 1 209 ? 12.446 -11.712 -12.063 1.00 88.88 209 GLY A O 1
ATOM 1631 N N . LEU A 1 210 ? 14.229 -11.156 -13.316 1.00 92.62 210 LEU A N 1
ATOM 1632 C CA . LEU A 1 210 ? 13.532 -10.138 -14.101 1.00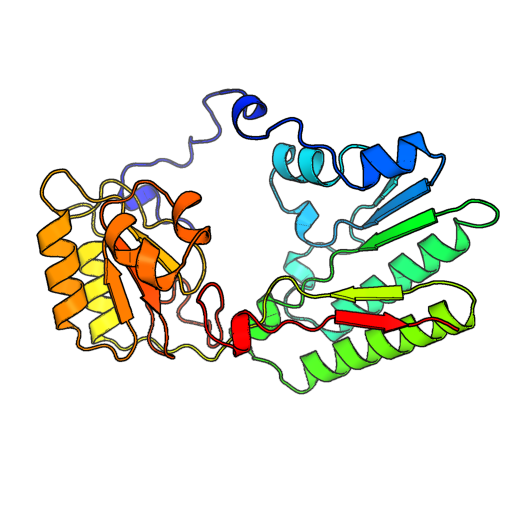 92.62 210 LEU A CA 1
ATOM 1633 C C . LEU A 1 210 ? 12.731 -10.805 -15.226 1.00 92.62 210 LEU A C 1
ATOM 1635 O O . LEU A 1 210 ? 13.291 -11.435 -16.119 1.00 92.62 210 LEU A O 1
ATOM 1639 N N . ILE A 1 211 ? 11.412 -10.656 -15.188 1.00 91.69 211 ILE A N 1
ATOM 1640 C CA . ILE A 1 211 ? 10.504 -11.145 -16.224 1.00 91.69 211 ILE A CA 1
ATOM 1641 C C . ILE A 1 211 ? 10.024 -9.947 -17.030 1.00 91.69 211 ILE A C 1
ATOM 1643 O O . ILE A 1 211 ? 9.550 -8.966 -16.460 1.00 91.69 211 ILE A O 1
ATOM 1647 N N . VAL A 1 212 ? 10.141 -10.044 -18.351 1.00 91.25 212 VAL A N 1
ATOM 1648 C CA . VAL A 1 212 ? 9.714 -9.017 -19.300 1.00 91.25 212 VAL A CA 1
ATOM 1649 C C . VAL A 1 212 ? 8.804 -9.670 -20.330 1.00 91.25 212 VAL A C 1
ATOM 1651 O O . VAL A 1 212 ? 9.207 -10.627 -20.987 1.00 91.25 212 VAL A O 1
ATOM 1654 N N . GLY A 1 213 ? 7.590 -9.158 -20.490 1.00 88.88 213 GLY A N 1
ATOM 1655 C CA . GLY A 1 213 ? 6.616 -9.710 -21.430 1.00 88.88 213 GLY A CA 1
ATOM 1656 C C . GLY A 1 213 ? 5.468 -8.751 -21.702 1.00 88.88 213 GLY A C 1
ATOM 1657 O O . GLY A 1 213 ? 5.334 -7.726 -21.043 1.00 88.88 213 GLY A O 1
ATOM 1658 N N . SER A 1 214 ? 4.644 -9.060 -22.692 1.00 86.00 214 SER A N 1
ATOM 1659 C CA . SER A 1 214 ? 3.334 -8.427 -22.859 1.00 86.00 214 SER A CA 1
ATOM 1660 C C . SER A 1 214 ? 2.359 -8.885 -21.766 1.00 86.00 214 SER A C 1
ATOM 1662 O O . SER A 1 214 ? 2.641 -9.818 -21.011 1.00 86.00 214 SER A O 1
ATOM 1664 N N . ARG A 1 215 ? 1.179 -8.257 -21.692 1.00 83.69 215 ARG A N 1
ATOM 1665 C CA . ARG A 1 215 ? 0.080 -8.743 -20.842 1.00 83.69 215 ARG A CA 1
ATOM 1666 C C . ARG A 1 215 ? -0.202 -10.231 -21.089 1.00 83.69 215 ARG A C 1
ATOM 1668 O O . ARG A 1 215 ? -0.287 -10.988 -20.124 1.00 83.69 215 ARG A O 1
ATOM 1675 N N . ASP A 1 216 ? -0.291 -10.636 -22.354 1.00 83.56 216 ASP A N 1
ATOM 1676 C CA . ASP A 1 216 ? -0.619 -12.009 -22.749 1.00 83.56 216 ASP A CA 1
ATOM 1677 C C . ASP A 1 216 ? 0.474 -13.004 -22.347 1.00 83.56 216 ASP A C 1
ATOM 1679 O O . ASP A 1 216 ? 0.170 -14.081 -21.830 1.00 83.56 216 ASP A O 1
ATOM 1683 N N . ASP A 1 217 ? 1.746 -12.612 -22.478 1.00 84.50 217 ASP A N 1
ATOM 1684 C CA . ASP A 1 217 ? 2.885 -13.433 -22.044 1.00 84.50 217 ASP A CA 1
ATOM 1685 C C . ASP A 1 217 ? 2.843 -13.710 -20.532 1.00 84.50 217 ASP A C 1
ATOM 1687 O O . ASP A 1 217 ? 3.300 -14.755 -20.061 1.00 84.50 217 ASP A O 1
ATOM 1691 N N . LEU A 1 218 ? 2.277 -12.781 -19.755 1.00 82.94 218 LEU A N 1
ATOM 1692 C CA . LEU A 1 218 ? 2.217 -12.871 -18.300 1.00 82.94 218 LEU A CA 1
ATOM 1693 C C . LEU A 1 218 ? 0.948 -13.543 -17.766 1.00 82.94 218 LEU A C 1
ATOM 1695 O O . LEU A 1 218 ? 0.912 -13.852 -16.572 1.00 82.94 218 LEU A O 1
ATOM 1699 N N . ILE A 1 219 ? -0.059 -13.843 -18.598 1.00 82.12 219 ILE A N 1
ATOM 1700 C CA . ILE A 1 219 ? -1.283 -14.544 -18.159 1.00 82.12 219 ILE A CA 1
ATOM 1701 C C . ILE A 1 219 ? -0.940 -15.880 -17.490 1.00 82.12 219 ILE A C 1
ATOM 1703 O O . ILE A 1 219 ? -1.490 -16.207 -16.439 1.00 82.12 219 ILE A O 1
ATOM 1707 N N . GLY A 1 220 ? 0.017 -16.633 -18.042 1.00 76.06 220 GLY A N 1
ATOM 1708 C CA . GLY A 1 220 ? 0.440 -17.920 -17.477 1.00 76.06 220 GLY A CA 1
ATOM 1709 C C . GLY A 1 220 ? 1.114 -17.819 -16.101 1.00 76.06 220 GLY A C 1
ATOM 1710 O O . GLY A 1 220 ? 1.162 -18.808 -15.373 1.00 76.06 220 GLY A O 1
ATOM 1711 N N . ILE A 1 221 ? 1.615 -16.636 -15.736 1.00 80.69 221 ILE A N 1
ATOM 1712 C CA . ILE A 1 221 ? 2.341 -16.377 -14.483 1.00 80.69 221 ILE A CA 1
ATOM 1713 C C . ILE A 1 221 ? 1.421 -15.723 -13.446 1.00 80.69 221 ILE A C 1
ATOM 1715 O O . ILE A 1 221 ? 1.436 -16.092 -12.273 1.00 80.69 221 ILE A O 1
ATOM 1719 N N . LEU A 1 222 ? 0.619 -14.750 -13.877 1.00 79.25 222 LEU A N 1
ATOM 1720 C CA . LEU A 1 222 ? -0.239 -13.930 -13.018 1.00 79.25 222 LEU A CA 1
ATOM 1721 C C . LEU A 1 222 ? -1.660 -14.488 -12.877 1.00 79.25 222 LEU A C 1
ATOM 1723 O O . LEU A 1 222 ? -2.418 -14.040 -12.013 1.00 79.25 222 LEU A O 1
ATOM 1727 N N . GLY A 1 223 ? -2.036 -15.457 -13.714 1.00 80.06 223 GLY A N 1
ATOM 1728 C CA . GLY A 1 223 ? -3.386 -16.003 -13.750 1.00 80.06 223 GLY A CA 1
ATOM 1729 C C . GLY A 1 223 ? -4.428 -14.902 -13.997 1.00 80.06 223 GLY A C 1
ATOM 1730 O O . GLY A 1 223 ? -4.168 -13.978 -14.770 1.00 80.06 223 GLY A O 1
ATOM 1731 N N . PRO A 1 224 ? -5.586 -14.936 -13.308 1.00 74.62 224 PRO A N 1
ATOM 1732 C CA . PRO A 1 224 ? -6.649 -13.938 -13.478 1.00 74.62 224 PRO A CA 1
ATOM 1733 C C . PRO A 1 224 ? -6.219 -12.488 -13.202 1.00 74.62 224 PRO A C 1
ATOM 1735 O O . PRO A 1 224 ? -6.870 -11.553 -13.654 1.00 74.62 224 PRO A O 1
ATOM 1738 N N . VAL A 1 225 ? -5.115 -12.267 -12.477 1.00 74.94 225 VAL A N 1
ATOM 1739 C CA . VAL A 1 225 ? -4.603 -10.914 -12.195 1.00 74.94 225 VAL A CA 1
ATOM 1740 C C . VAL A 1 225 ? -4.058 -10.241 -13.462 1.00 74.94 225 VAL A C 1
ATOM 1742 O O . VAL A 1 225 ? -4.045 -9.016 -13.549 1.00 74.94 225 VAL A O 1
ATOM 1745 N N . ALA A 1 226 ? -3.670 -11.003 -14.489 1.00 75.50 226 ALA A N 1
ATOM 1746 C CA . ALA A 1 226 ? -3.278 -10.421 -15.773 1.00 75.50 226 ALA A CA 1
ATOM 1747 C C . ALA A 1 226 ? -4.437 -9.706 -16.489 1.00 75.50 226 ALA A C 1
ATOM 1749 O O . ALA A 1 226 ? -4.192 -8.795 -17.275 1.00 75.50 226 ALA A O 1
ATOM 1750 N N . GLU A 1 227 ? -5.693 -10.068 -16.207 1.00 73.75 227 GLU A N 1
ATOM 1751 C CA . GLU A 1 227 ? -6.856 -9.438 -16.846 1.00 73.75 227 GLU A CA 1
ATOM 1752 C C . GLU A 1 227 ? -7.022 -7.982 -16.416 1.00 73.75 227 GLU A C 1
ATOM 1754 O O . GLU A 1 227 ? -7.474 -7.150 -17.206 1.00 73.75 227 GLU A O 1
ATOM 1759 N N . VAL A 1 228 ? -6.627 -7.660 -15.178 1.00 74.88 228 VAL A N 1
ATOM 1760 C CA . VAL A 1 228 ? -6.695 -6.278 -14.710 1.00 74.88 228 VAL A CA 1
ATOM 1761 C C . VAL A 1 228 ? -5.597 -5.436 -15.337 1.00 74.88 228 VAL A C 1
ATOM 1763 O O . VAL A 1 228 ? -5.949 -4.331 -15.730 1.00 74.88 228 VAL A O 1
ATOM 1766 N N . LEU A 1 229 ? -4.380 -5.986 -15.558 1.00 75.62 229 LEU A N 1
ATOM 1767 C CA . LEU A 1 229 ? -3.368 -5.482 -16.511 1.00 75.62 229 LEU A CA 1
ATOM 1768 C C . LEU A 1 229 ? -3.105 -3.964 -16.462 1.00 75.62 229 LEU A C 1
ATOM 1770 O O . LEU A 1 229 ? -3.656 -3.242 -15.664 1.00 75.62 229 LEU A O 1
ATOM 1774 N N . PRO A 1 230 ? -2.310 -3.384 -17.346 1.00 75.81 230 PRO A N 1
ATOM 1775 C CA . PRO A 1 230 ? -2.935 -2.547 -18.372 1.00 75.81 230 PRO A CA 1
ATOM 1776 C C . PRO A 1 230 ? -2.683 -3.166 -19.736 1.00 75.81 230 PRO A C 1
ATOM 1778 O O . PRO A 1 230 ? -1.930 -4.135 -19.845 1.00 75.81 230 PRO A O 1
ATOM 1781 N N . ASP A 1 231 ? -3.371 -2.674 -20.759 1.00 75.50 231 ASP A N 1
ATOM 1782 C CA . ASP A 1 231 ? -3.002 -3.026 -22.123 1.00 75.50 231 ASP A CA 1
ATOM 1783 C C . ASP A 1 231 ? -1.714 -2.260 -22.442 1.00 75.50 231 ASP A C 1
ATOM 1785 O O . ASP A 1 231 ? -1.731 -1.051 -22.665 1.00 75.50 231 ASP A O 1
ATOM 1789 N N . SER A 1 232 ? -0.578 -2.928 -22.248 1.00 76.38 232 SER A N 1
ATOM 1790 C CA . SER A 1 232 ? 0.757 -2.348 -22.354 1.00 76.38 232 SER A CA 1
ATOM 1791 C C . SER A 1 232 ? 1.679 -3.309 -23.084 1.00 76.38 232 SER A C 1
ATOM 1793 O O . SER A 1 232 ? 1.657 -4.524 -22.868 1.00 76.38 232 SER A O 1
ATOM 1795 N N . ASP A 1 233 ? 2.527 -2.723 -23.923 1.00 78.56 233 ASP A N 1
ATOM 1796 C CA . ASP A 1 233 ? 3.420 -3.441 -24.823 1.00 78.56 233 ASP A CA 1
ATOM 1797 C C . ASP A 1 233 ? 4.584 -4.152 -24.118 1.00 78.56 233 ASP A C 1
ATOM 1799 O O . ASP A 1 233 ? 5.180 -5.089 -24.666 1.00 78.56 233 ASP A O 1
ATOM 1803 N N . ALA A 1 234 ? 4.948 -3.695 -22.918 1.00 86.12 234 ALA A N 1
ATOM 1804 C CA . ALA A 1 234 ? 5.991 -4.309 -22.111 1.00 86.12 234 ALA A CA 1
ATOM 1805 C C . ALA A 1 234 ? 5.715 -4.116 -20.619 1.00 86.12 234 ALA A C 1
ATOM 1807 O O . ALA A 1 234 ? 5.729 -3.007 -20.091 1.00 86.12 234 ALA A O 1
ATOM 1808 N N . ILE A 1 235 ? 5.526 -5.233 -19.934 1.00 88.50 235 ILE A N 1
ATOM 1809 C CA . ILE A 1 235 ? 5.334 -5.351 -18.498 1.00 88.50 235 ILE A CA 1
ATOM 1810 C C . ILE A 1 235 ? 6.559 -6.055 -17.923 1.00 88.50 235 ILE A C 1
ATOM 1812 O O . ILE A 1 235 ? 7.060 -7.035 -18.476 1.00 88.50 235 ILE A O 1
ATOM 1816 N N . VAL A 1 236 ? 7.060 -5.517 -16.818 1.00 91.50 236 VAL A N 1
ATOM 1817 C CA . VAL A 1 236 ? 8.305 -5.920 -16.175 1.00 91.50 236 VAL A CA 1
ATOM 1818 C C . VAL A 1 236 ? 8.017 -6.249 -14.716 1.00 91.50 236 VAL A C 1
ATOM 1820 O O . VAL A 1 236 ? 7.483 -5.416 -13.985 1.00 91.50 236 VAL A O 1
ATOM 1823 N N . LEU A 1 237 ? 8.365 -7.462 -14.295 1.00 91.06 237 LEU A N 1
ATOM 1824 C CA . LEU A 1 237 ? 8.078 -8.035 -12.976 1.00 91.06 237 LEU A CA 1
ATOM 1825 C C . LEU A 1 237 ? 9.364 -8.623 -12.383 1.00 91.06 237 LEU A C 1
ATOM 1827 O O . LEU A 1 237 ? 10.075 -9.357 -13.065 1.00 91.06 237 LEU A O 1
ATOM 1831 N N . ALA A 1 238 ? 9.647 -8.368 -11.103 1.00 92.06 238 ALA A N 1
ATOM 1832 C CA . ALA A 1 238 ? 10.788 -8.982 -10.410 1.00 92.06 238 ALA A CA 1
ATOM 1833 C C . ALA A 1 238 ? 10.386 -10.176 -9.542 1.00 92.06 238 ALA A C 1
ATOM 1835 O O . ALA A 1 238 ? 9.830 -10.004 -8.463 1.00 92.06 238 ALA A O 1
ATOM 1836 N N . THR A 1 239 ? 10.760 -11.393 -9.904 1.00 89.88 239 THR A N 1
ATOM 1837 C CA . THR A 1 239 ? 10.603 -12.576 -9.032 1.00 89.88 239 THR A CA 1
ATOM 1838 C C . THR A 1 239 ? 11.726 -12.720 -7.999 1.00 89.88 239 THR A C 1
ATOM 1840 O O . THR A 1 239 ? 11.552 -13.401 -6.989 1.00 89.88 239 THR A O 1
ATOM 1843 N N . GLU A 1 240 ? 12.829 -11.990 -8.175 1.00 91.81 240 GLU A N 1
ATOM 1844 C CA . GLU A 1 240 ? 13.968 -11.932 -7.253 1.00 91.81 240 GLU A CA 1
ATOM 1845 C C . GLU A 1 240 ? 14.391 -10.489 -6.941 1.00 91.81 240 GLU A C 1
ATOM 1847 O O . GLU A 1 240 ? 13.778 -9.527 -7.396 1.00 91.81 240 GLU A O 1
ATOM 1852 N N . ARG A 1 241 ? 15.424 -10.311 -6.113 1.00 92.00 241 ARG A N 1
ATOM 1853 C CA . ARG A 1 241 ? 15.781 -9.019 -5.504 1.00 92.00 241 ARG A CA 1
ATOM 1854 C C . ARG A 1 241 ? 16.121 -7.912 -6.499 1.00 92.00 241 ARG A C 1
ATOM 1856 O O . ARG A 1 241 ? 16.087 -6.754 -6.098 1.00 92.00 241 ARG A O 1
ATOM 1863 N N . GLU A 1 242 ? 16.509 -8.227 -7.729 1.00 92.06 242 GLU A N 1
ATOM 1864 C CA . GLU A 1 242 ? 16.981 -7.217 -8.670 1.00 92.06 242 GLU A CA 1
ATOM 1865 C C . GLU A 1 242 ? 15.831 -6.547 -9.434 1.00 92.06 242 GLU A C 1
ATOM 1867 O O . GLU A 1 242 ? 15.073 -7.211 -10.135 1.00 92.06 242 GLU A O 1
ATOM 1872 N N . PHE A 1 243 ? 15.680 -5.226 -9.291 1.00 92.56 243 PHE A N 1
ATOM 1873 C CA . PHE A 1 243 ? 14.651 -4.466 -10.001 1.00 92.56 243 PHE A CA 1
ATOM 1874 C C . PHE A 1 243 ? 14.989 -2.966 -10.101 1.00 92.56 243 PHE A C 1
ATOM 1876 O O . PHE A 1 243 ? 15.609 -2.425 -9.179 1.00 92.56 243 PHE A O 1
ATOM 1883 N N . PRO A 1 244 ? 14.572 -2.253 -11.168 1.00 87.06 244 PRO A N 1
ATOM 1884 C CA . PRO A 1 244 ? 14.685 -0.798 -11.247 1.00 87.06 244 PRO A CA 1
ATOM 1885 C C . PRO A 1 244 ? 13.852 -0.105 -10.158 1.00 87.06 244 PRO A C 1
ATOM 1887 O O . PRO A 1 244 ? 12.623 -0.056 -10.201 1.00 87.06 244 PRO A O 1
ATOM 1890 N N . LEU A 1 245 ? 14.545 0.466 -9.174 1.00 81.44 245 LEU A N 1
ATOM 1891 C CA . LEU A 1 245 ? 13.940 1.270 -8.117 1.00 81.44 245 LEU A CA 1
ATOM 1892 C C . LEU A 1 245 ? 13.693 2.707 -8.592 1.00 81.44 245 LEU A C 1
ATOM 1894 O O . LEU A 1 245 ? 14.594 3.342 -9.146 1.00 81.44 245 LEU A O 1
ATOM 1898 N N . VAL A 1 246 ? 12.494 3.233 -8.321 1.00 74.06 246 VAL A N 1
ATOM 1899 C CA . VAL A 1 246 ? 12.145 4.639 -8.601 1.00 74.06 246 VAL A CA 1
ATOM 1900 C C . VAL A 1 246 ? 12.923 5.579 -7.680 1.00 74.06 246 VAL A C 1
ATOM 1902 O O . VAL A 1 246 ? 13.466 6.585 -8.141 1.00 74.06 246 VAL A O 1
ATOM 1905 N N . ASP A 1 247 ? 13.020 5.229 -6.396 1.00 82.81 247 ASP A N 1
ATOM 1906 C CA . ASP A 1 247 ? 13.879 5.902 -5.426 1.00 82.81 247 ASP A CA 1
ATOM 1907 C C . ASP A 1 247 ? 15.075 5.008 -5.077 1.00 82.81 247 ASP A C 1
ATOM 1909 O O . ASP A 1 247 ? 14.928 3.901 -4.561 1.00 82.81 247 ASP A O 1
ATOM 1913 N N . ARG A 1 248 ? 16.290 5.495 -5.349 1.00 82.00 248 ARG A N 1
ATOM 1914 C CA . ARG A 1 248 ? 17.532 4.751 -5.080 1.00 82.00 248 ARG A CA 1
ATOM 1915 C C . ARG A 1 248 ? 17.846 4.612 -3.590 1.00 82.00 248 ARG A C 1
ATOM 1917 O O . ARG A 1 248 ? 18.747 3.854 -3.240 1.00 82.00 248 ARG A O 1
ATOM 1924 N N . VAL A 1 249 ? 17.161 5.359 -2.727 1.00 88.25 249 VAL A N 1
ATOM 1925 C CA . VAL A 1 249 ? 17.311 5.260 -1.272 1.00 88.25 249 VAL A CA 1
ATOM 1926 C C . VAL A 1 249 ? 16.517 4.068 -0.723 1.00 88.25 249 VAL A C 1
ATOM 1928 O O . VAL A 1 249 ? 16.876 3.543 0.335 1.00 88.25 249 VAL A O 1
ATOM 1931 N N . TYR A 1 250 ? 15.495 3.592 -1.444 1.00 92.31 250 TYR A N 1
ATOM 1932 C CA . TYR A 1 250 ? 14.712 2.426 -1.038 1.00 92.31 250 TYR A CA 1
ATOM 1933 C C . TYR A 1 250 ? 15.571 1.158 -1.058 1.00 92.31 250 TYR A C 1
ATOM 1935 O O . TYR A 1 250 ? 16.378 0.913 -1.954 1.00 92.31 250 TYR A O 1
ATOM 1943 N N . ARG A 1 251 ? 15.412 0.346 -0.016 1.00 94.25 251 ARG A N 1
ATOM 1944 C CA . ARG A 1 251 ? 16.114 -0.929 0.199 1.00 94.25 251 ARG A CA 1
ATOM 1945 C C . ARG A 1 251 ? 15.159 -2.109 0.221 1.00 94.25 251 ARG A C 1
ATOM 1947 O O . ARG A 1 251 ? 15.598 -3.248 0.054 1.00 94.25 251 ARG A O 1
ATOM 1954 N N . PHE A 1 252 ? 13.886 -1.841 0.467 1.00 95.38 252 PHE A N 1
ATOM 1955 C CA . PHE A 1 252 ? 12.801 -2.800 0.414 1.00 95.38 252 PHE A CA 1
ATOM 1956 C C . PHE A 1 252 ? 11.726 -2.249 -0.505 1.00 95.38 252 PHE A C 1
ATOM 1958 O O . PHE A 1 252 ? 11.549 -1.040 -0.605 1.00 95.38 252 PHE A O 1
ATOM 1965 N N . GLU A 1 253 ? 11.067 -3.143 -1.220 1.00 94.50 253 GLU A N 1
ATOM 1966 C CA . GLU A 1 253 ? 10.002 -2.802 -2.148 1.00 94.50 253 GLU A CA 1
ATOM 1967 C C . GLU A 1 253 ? 9.011 -3.960 -2.249 1.00 94.50 253 GLU A C 1
ATOM 1969 O O . GLU A 1 253 ? 9.308 -5.091 -1.839 1.00 94.50 253 GLU A O 1
ATOM 1974 N N . HIS A 1 254 ? 7.837 -3.669 -2.794 1.00 93.81 254 HIS A N 1
ATOM 1975 C CA . HIS A 1 254 ? 6.751 -4.626 -2.971 1.00 93.81 254 HIS A CA 1
ATOM 1976 C C . HIS A 1 254 ? 6.142 -4.550 -4.374 1.00 93.81 254 HIS A C 1
ATOM 1978 O O . HIS A 1 254 ? 6.654 -3.859 -5.246 1.00 93.81 254 HIS A O 1
ATOM 1984 N N . GLY A 1 255 ? 5.048 -5.271 -4.615 1.00 88.62 255 GLY A N 1
ATOM 1985 C CA . GLY A 1 255 ? 4.298 -5.216 -5.872 1.00 88.62 255 GLY A CA 1
ATOM 1986 C C . GLY A 1 255 ? 4.543 -6.395 -6.808 1.00 88.62 255 GLY A C 1
ATOM 1987 O O . GLY A 1 255 ? 3.849 -6.498 -7.811 1.00 88.62 255 GLY A O 1
ATOM 1988 N N . SER A 1 256 ? 5.470 -7.300 -6.481 1.00 87.94 256 SER A N 1
ATOM 1989 C CA . SER A 1 256 ? 5.649 -8.567 -7.194 1.00 87.94 256 SER A CA 1
ATOM 1990 C C . SER A 1 256 ? 4.948 -9.744 -6.488 1.00 87.94 256 SER A C 1
ATOM 1992 O O . SER A 1 256 ? 4.160 -9.567 -5.566 1.00 87.94 256 SER A O 1
ATOM 1994 N N . LEU A 1 257 ? 5.213 -10.968 -6.946 1.00 87.12 257 LEU A N 1
ATOM 1995 C CA . LEU A 1 257 ? 4.570 -12.220 -6.553 1.00 87.12 257 LEU A CA 1
ATOM 1996 C C . LEU A 1 257 ? 5.362 -13.014 -5.509 1.00 87.12 257 LEU A C 1
ATOM 1998 O O . LEU A 1 257 ? 5.096 -14.203 -5.303 1.00 87.12 257 LEU A O 1
ATOM 2002 N N . THR A 1 258 ? 6.383 -12.430 -4.875 1.00 89.31 258 THR A N 1
ATOM 2003 C CA . THR A 1 258 ? 7.173 -13.205 -3.914 1.00 89.31 258 THR A CA 1
ATOM 2004 C C . THR A 1 258 ? 6.348 -13.499 -2.666 1.00 89.31 258 THR A C 1
ATOM 2006 O O . THR A 1 258 ? 5.477 -12.726 -2.265 1.00 89.31 258 THR A O 1
ATOM 2009 N N . LYS A 1 259 ? 6.650 -14.614 -1.990 1.00 90.75 259 LYS A N 1
ATOM 2010 C CA . LYS A 1 259 ? 5.965 -14.966 -0.736 1.00 90.75 259 LYS A CA 1
ATOM 2011 C C . LYS A 1 259 ? 6.064 -13.856 0.312 1.00 90.75 259 LYS A C 1
ATOM 2013 O O . LYS A 1 259 ? 5.110 -13.648 1.043 1.00 90.75 259 LYS A O 1
ATOM 2018 N N . SER A 1 260 ? 7.190 -13.145 0.373 1.00 91.06 260 SER A N 1
ATOM 2019 C CA . SER A 1 260 ? 7.387 -12.038 1.316 1.00 91.06 260 SER A CA 1
ATOM 2020 C C . SER A 1 260 ? 6.499 -10.827 1.035 1.00 91.06 260 SER A C 1
ATOM 2022 O O . SER A 1 260 ? 6.260 -10.053 1.951 1.00 91.06 260 SER A O 1
ATOM 2024 N N . GLU A 1 261 ? 6.016 -10.663 -0.196 1.00 92.19 261 GLU A N 1
ATOM 2025 C CA . GLU A 1 261 ? 5.092 -9.588 -0.577 1.00 92.19 261 GLU A CA 1
ATOM 2026 C C . GLU A 1 261 ? 3.633 -10.036 -0.474 1.00 92.19 261 GLU A C 1
ATOM 2028 O O . GLU A 1 261 ? 2.795 -9.287 0.012 1.00 92.19 261 GLU A O 1
ATOM 2033 N N . MET A 1 262 ? 3.327 -11.265 -0.896 1.00 90.75 262 MET A N 1
ATOM 2034 C CA . MET A 1 262 ? 1.944 -11.735 -1.029 1.00 90.75 262 MET A CA 1
ATOM 2035 C C . MET A 1 262 ? 1.403 -12.440 0.220 1.00 90.75 262 MET A C 1
ATOM 2037 O O . MET A 1 262 ? 0.192 -12.481 0.430 1.00 90.75 262 MET A O 1
ATOM 2041 N N . VAL A 1 263 ? 2.267 -13.025 1.060 1.00 93.19 263 VAL A N 1
ATOM 2042 C CA . VAL A 1 263 ? 1.843 -13.664 2.315 1.00 93.19 263 VAL A CA 1
ATOM 2043 C C . VAL A 1 263 ? 1.821 -12.614 3.416 1.00 93.19 263 VAL A C 1
ATOM 2045 O O . VAL A 1 263 ? 2.818 -12.361 4.092 1.00 93.19 263 VAL A O 1
ATOM 2048 N N . VAL A 1 264 ? 0.653 -12.006 3.584 1.00 93.94 264 VAL A N 1
ATOM 2049 C CA . VAL A 1 264 ? 0.415 -10.913 4.529 1.00 93.94 264 VAL A CA 1
ATOM 2050 C C . VAL A 1 264 ? -0.214 -11.396 5.835 1.00 93.94 264 VAL A C 1
ATOM 2052 O O . VAL A 1 264 ? -0.968 -12.374 5.841 1.00 93.94 264 VAL A O 1
ATOM 2055 N N . PRO A 1 265 ? 0.073 -10.731 6.968 1.00 92.00 265 PRO A N 1
ATOM 2056 C CA . PRO A 1 265 ? -0.553 -11.067 8.235 1.00 92.00 265 PRO A CA 1
ATOM 2057 C C . PRO A 1 265 ? -2.054 -10.764 8.218 1.00 92.00 265 PRO A C 1
ATOM 2059 O O . PRO A 1 265 ? -2.486 -9.695 7.789 1.00 92.00 265 PRO A O 1
ATOM 2062 N N . LEU A 1 266 ? -2.821 -11.690 8.791 1.00 96.12 266 LEU A N 1
ATOM 2063 C CA . LEU A 1 266 ? -4.191 -11.497 9.247 1.00 96.12 266 LEU A CA 1
ATOM 2064 C C . LEU A 1 266 ? -4.234 -11.914 10.716 1.00 96.12 266 LEU A C 1
ATOM 2066 O O . LEU A 1 266 ? -4.006 -13.079 11.041 1.00 96.12 266 LEU A O 1
ATOM 2070 N N . ALA A 1 267 ? -4.486 -10.964 11.607 1.00 97.19 267 ALA A N 1
ATOM 2071 C CA . ALA A 1 267 ? -4.519 -11.199 13.040 1.00 97.19 267 ALA A CA 1
ATOM 2072 C C . ALA A 1 267 ? -5.863 -10.752 13.618 1.00 97.19 267 ALA A C 1
ATOM 2074 O O . ALA A 1 267 ? -6.339 -9.651 13.341 1.00 97.19 267 ALA A O 1
ATOM 2075 N N . LEU A 1 268 ? -6.460 -11.627 14.425 1.00 98.00 268 LEU A N 1
ATOM 2076 C CA . LEU A 1 268 ? -7.739 -11.406 15.086 1.00 98.00 268 LEU A CA 1
ATOM 2077 C C . LEU A 1 268 ? -7.542 -11.473 16.601 1.00 98.00 268 LEU A C 1
ATOM 2079 O O . LEU A 1 268 ? -6.982 -12.438 17.124 1.00 98.00 268 LEU A O 1
ATOM 2083 N N . TRP A 1 269 ? -8.044 -10.462 17.303 1.00 98.38 269 TRP A N 1
ATOM 2084 C CA . TRP A 1 269 ? -8.194 -10.470 18.750 1.00 98.38 269 TRP A CA 1
ATOM 2085 C C . TRP A 1 269 ? -9.678 -10.413 19.078 1.00 98.38 269 TRP A C 1
ATOM 2087 O O . TRP A 1 269 ? -10.383 -9.478 18.700 1.00 98.38 269 TRP A O 1
ATOM 2097 N N . HIS A 1 270 ? -10.124 -11.420 19.810 1.00 95.38 270 HIS A N 1
ATOM 2098 C CA . HIS A 1 270 ? -11.428 -11.481 20.449 1.00 95.38 270 HIS A CA 1
ATOM 2099 C C . HIS A 1 270 ? -11.222 -11.883 21.916 1.00 95.38 270 HIS A C 1
ATOM 2101 O O . HIS A 1 270 ? -10.100 -12.239 22.309 1.00 95.38 270 HIS A O 1
ATOM 2107 N N . ARG A 1 271 ? -12.287 -11.776 22.715 1.00 88.50 271 ARG A N 1
ATOM 2108 C CA . ARG A 1 271 ? -12.300 -12.248 24.107 1.00 88.50 271 ARG A CA 1
ATOM 2109 C C . ARG A 1 271 ? -12.077 -13.749 24.215 1.00 88.50 271 ARG A C 1
ATOM 2111 O O . ARG A 1 271 ? -12.561 -14.474 23.315 1.00 88.50 271 ARG A O 1
#

Secondary structure (DSSP, 8-state):
---GGGGT--TTTTTS---GGGTS--PPPHHHHHHTTT-EEEEE-GGGGGS-HHHHHHHHTT-SEEE--SS-HHHHTT-HHHHHHHHHHHHHHHHHT-TTS-EEEEE----HHHHHHH-S-HHHHHHHHHHHHHHHHHHHTT--EEEE-S---EE-B--HHHHHHHHHHHSTTTBSS--EEETTEEEE-BPTTTHHHHHHHHHHT--TTEEEE-HHHHHHHHGGGGGTS---SEEEEESSSB---SSTT--EE--SS-HHHH---EEEE--

Foldseek 3Di:
DFPCVLLVDDPCPVPPPPPPVVVQDQDDEPLLVCVVVQAAEEEECAQVVVPPPVVSCSHCPNHNHYHYQPDDCVVCLQQLQVLLVSVLVVVVVVVVVCPPGHYHYHYDRDNPSNCQQPNCDPRVVVSVVSNVVSCQVVQVVADKDKDKDPWFKDFADEDPLNQVLQCVCQHVVFASGGWDDFWFKTFGRGDVPNLVVNQVSNVVSPDPQKDKAALVVCCVPCPPNSVVPDRGSIMIGGPDRYDHDPDNSTGMTEDHDHCRIRVMDIDIRHD

InterPro domains:
  IPR017850 Alkaline-phosphatase-like, core domain superfamily [SSF53649] (26-269)

Radius of gyration: 21.37 Å; chains: 1; bounding box: 52×40×60 Å

Sequence (271 aa):
MFRGRHYGFDDDWQRDGVPTTHILGPWPTIFARLSGRGVVSRVHLGDISTMPGAWTDALVRGATHVIQPRYRWSVIRDAPALIASTTIAEVDDSLRRSVGRPTLIWIHVNLDEHVHYSGYDSSFRTALQSISRAARRWADAGSEVLLHSDHGQTRTTCSNR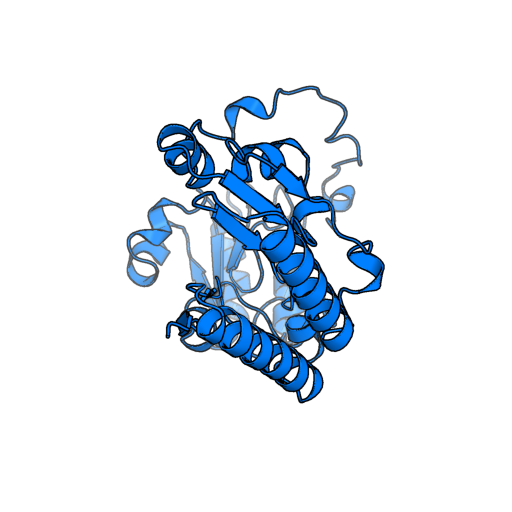LAQAWAQVESPVFCESPAGGAGRVRWLYTRPGAAAEVRAILADVDAPGLIVGSRDDLIGILGPVAEVLPDSDAIVLATEREFPLVDRVYRFEHGSLTKSEMVVPLALWHR

Organism: NCBI:txid1027371